Protein AF-A0A0D7AAN0-F1 (afdb_monomer)

Secondary structure (DSSP, 8-state):
-PPPTTS-S-EEEEE--GGGHHHHHHHHHHHHH--SSTTSBTTTBPPEEEEEEEEPPHHHHHH---SS-------------TT-PPP--SS---GGGS---TTS---S---STT-HHHH----SSSPEEEEEEEE---PBPPHHHHHH-HHHHHHHHHHHHHHHHTT-B-S---GGGEEE----TTSS--PPBTTTTB--SEEE--GGG-B-

Solvent-accessible surface area (backbone atoms only — not comparable to full-atom values): 13023 Å² total; per-residue (Å²): 131,81,73,61,92,90,53,80,94,54,72,32,79,48,71,42,57,53,60,29,40,47,37,51,50,43,23,46,47,48,60,70,70,49,77,78,64,94,54,42,59,46,27,38,26,55,39,71,79,51,70,48,75,47,76,45,55,73,75,53,55,74,66,64,68,74,96,60,80,67,71,74,77,78,68,86,59,83,67,78,70,84,74,88,65,85,74,79,80,69,84,50,83,46,80,82,72,57,88,72,70,91,75,70,74,82,63,92,64,83,68,53,92,75,38,72,54,73,78,56,72,75,39,92,91,59,36,51,45,34,39,41,34,31,53,44,62,53,57,52,46,53,68,70,48,62,77,72,33,69,67,59,49,49,49,53,53,51,46,52,48,53,38,45,73,73,50,36,44,52,82,56,89,48,49,80,31,27,25,28,49,52,69,62,72,98,51,90,43,76,39,61,32,86,88,76,76,40,63,57,65,41,26,47,50,73,39,40,53,39,48,114

Sequence (212 aa):
VDPPPGFPTDLCVKFANPLHCRSMAREAWFYEQLPEEKFLQGVIVPRCYGFFTTTLSMDIAKRVKPWRKIKEWEFDNTVECYRGVESYEEGDFLPDDGEEDRSVVGDDAHSRDTSIWNLWRPSAEMPLLSVLITERHGTSFPEDVWENDEKAKYDVKQMLRDLALAGVYHSDVKYNNVLKARLVGTDASAVECPRHKRVHNWRIIDFDRSMR

Nearest PDB structures (foldseek):
  6w3a-assembly1_A  TM=7.234E-01  e=8.320E-02  Homo sapiens
  4yzc-assembly2_B  TM=7.373E-01  e=3.067E-01  Homo sapiens
  6aar-assembly1_A  TM=7.111E-01  e=2.113E-01  Homo sapiens
  4yzc-assembly1_A  TM=6.906E-01  e=3.695E-01  Homo sapiens

Mean predicted aligned error: 10.27 Å

Radius of gyration: 18.97 Å; Cα contacts (8 Å, |Δi|>4): 276; chains: 1; bounding box: 57×41×50 Å

Structure (mmCIF, N/CA/C/O backbone):
data_AF-A0A0D7AAN0-F1
#
_entry.id   AF-A0A0D7AAN0-F1
#
loop_
_atom_site.group_PDB
_atom_site.id
_atom_site.type_symbol
_atom_site.label_atom_id
_atom_site.label_alt_id
_atom_site.label_comp_id
_atom_site.label_asym_id
_atom_site.label_entity_id
_atom_site.label_seq_id
_atom_site.pdbx_PDB_ins_code
_atom_site.Cartn_x
_atom_site.Cartn_y
_atom_site.Cartn_z
_atom_site.occupancy
_atom_site.B_iso_or_equiv
_atom_site.auth_seq_id
_atom_site.auth_comp_id
_atom_site.auth_asym_id
_atom_site.auth_atom_id
_atom_site.pdbx_PDB_model_num
ATOM 1 N N . VAL A 1 1 ? -23.590 0.146 -15.925 1.00 52.38 1 VAL A N 1
ATOM 2 C CA . VAL A 1 1 ? -23.508 -1.276 -15.536 1.00 52.38 1 VAL A CA 1
ATOM 3 C C . VAL A 1 1 ? -23.156 -1.256 -14.073 1.00 52.38 1 VAL A C 1
ATOM 5 O O . VAL A 1 1 ? -22.065 -0.800 -13.757 1.00 52.38 1 VAL A O 1
ATOM 8 N N . ASP A 1 2 ? -24.099 -1.603 -13.208 1.00 52.41 2 ASP A N 1
ATOM 9 C CA . ASP A 1 2 ? -23.824 -1.640 -11.774 1.00 52.41 2 ASP A CA 1
ATOM 10 C C . ASP A 1 2 ? -22.963 -2.872 -11.467 1.00 52.41 2 ASP A C 1
ATOM 12 O O . ASP A 1 2 ? -23.155 -3.918 -12.101 1.00 52.41 2 ASP A O 1
ATOM 16 N N . PRO A 1 3 ? -21.969 -2.756 -10.571 1.00 54.22 3 PRO A N 1
ATOM 17 C CA . PRO A 1 3 ? -21.120 -3.884 -10.224 1.00 54.22 3 PRO A CA 1
ATOM 18 C C . PRO A 1 3 ? -21.959 -4.998 -9.572 1.00 54.22 3 PRO A C 1
ATOM 20 O O . PRO A 1 3 ? -22.963 -4.708 -8.914 1.00 54.22 3 PRO A O 1
ATOM 23 N N . PRO A 1 4 ? -21.578 -6.280 -9.735 1.00 57.53 4 PRO A N 1
ATOM 24 C CA . PRO A 1 4 ? -22.276 -7.370 -9.069 1.00 57.53 4 PRO A CA 1
ATOM 25 C C . PRO A 1 4 ? -22.264 -7.166 -7.542 1.00 57.53 4 PRO A C 1
ATOM 27 O O . PRO A 1 4 ? -21.285 -6.635 -7.010 1.00 57.53 4 PRO A O 1
ATOM 30 N N . PRO A 1 5 ? -23.304 -7.608 -6.815 1.00 51.31 5 PRO A N 1
ATOM 31 C CA . PRO A 1 5 ? -23.353 -7.497 -5.360 1.00 51.3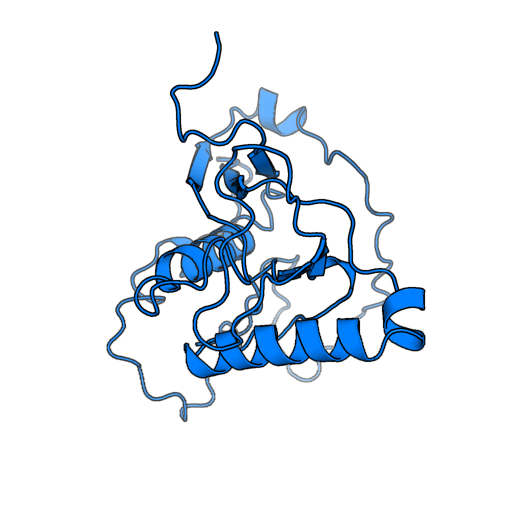1 5 PRO A CA 1
ATOM 32 C C . PRO A 1 5 ? -22.087 -8.073 -4.710 1.00 51.31 5 PRO A C 1
ATOM 34 O O . PRO A 1 5 ? -21.716 -9.215 -4.977 1.00 51.31 5 PRO A O 1
ATOM 37 N N . GLY A 1 6 ? -21.419 -7.278 -3.870 1.00 53.38 6 GLY A N 1
ATOM 38 C CA . GLY A 1 6 ? -20.166 -7.657 -3.206 1.00 53.38 6 GLY A CA 1
ATOM 39 C C . GLY A 1 6 ? -18.883 -7.245 -3.938 1.00 53.38 6 GLY A C 1
ATOM 40 O O . GLY A 1 6 ? -17.805 -7.393 -3.363 1.00 53.38 6 GLY A O 1
ATOM 41 N N . PHE A 1 7 ? -18.969 -6.693 -5.154 1.00 55.44 7 PHE A N 1
ATOM 42 C CA . PHE A 1 7 ? -17.827 -6.026 -5.781 1.00 55.44 7 PHE A CA 1
ATOM 43 C C . PHE A 1 7 ? -17.685 -4.590 -5.261 1.00 55.44 7 PHE A C 1
ATOM 45 O O . PHE A 1 7 ? -18.692 -3.899 -5.103 1.00 55.44 7 PHE A O 1
ATOM 52 N N . PRO A 1 8 ? -16.452 -4.115 -5.012 1.00 65.69 8 PRO A N 1
ATOM 53 C CA . PRO A 1 8 ? -16.228 -2.762 -4.524 1.00 65.69 8 PRO A CA 1
ATOM 54 C C . PRO A 1 8 ? -16.700 -1.758 -5.571 1.00 65.69 8 PRO A C 1
ATOM 56 O O . PRO A 1 8 ? -16.307 -1.835 -6.736 1.00 65.69 8 PRO A O 1
ATOM 59 N N . THR A 1 9 ? -17.515 -0.797 -5.150 1.00 68.56 9 THR A N 1
ATOM 60 C CA . THR A 1 9 ? -17.981 0.294 -6.016 1.00 68.56 9 THR A CA 1
ATOM 61 C C . THR A 1 9 ? -16.901 1.357 -6.246 1.00 68.56 9 THR A C 1
ATOM 63 O O . THR A 1 9 ? -16.990 2.153 -7.179 1.00 68.56 9 THR A O 1
ATOM 66 N N . ASP A 1 10 ? -15.850 1.345 -5.422 1.00 79.06 10 ASP A N 1
ATOM 67 C CA . ASP A 1 10 ? -14.800 2.353 -5.379 1.00 79.06 10 ASP A CA 1
ATOM 68 C C . ASP A 1 10 ? -13.416 1.702 -5.190 1.00 79.06 10 ASP A C 1
ATOM 70 O O . ASP A 1 10 ? -13.113 1.120 -4.145 1.00 79.06 10 ASP A O 1
ATOM 74 N N . LEU A 1 11 ? -12.552 1.839 -6.200 1.00 88.12 11 LEU A N 1
ATOM 75 C CA . LEU A 1 11 ? -11.189 1.297 -6.221 1.00 88.12 11 LEU A CA 1
ATOM 76 C C . LEU A 1 11 ? -10.139 2.413 -6.186 1.00 88.12 11 LEU A C 1
ATOM 78 O O . LEU A 1 11 ? -10.368 3.527 -6.665 1.00 88.12 11 LEU A O 1
ATOM 82 N N . CYS A 1 12 ? -8.974 2.101 -5.631 1.00 90.62 12 CYS A N 1
ATOM 83 C CA . CYS A 1 12 ? -7.751 2.872 -5.788 1.00 90.62 12 CYS A CA 1
ATOM 84 C C . CYS A 1 12 ? -6.859 2.174 -6.816 1.00 90.62 12 CYS A C 1
ATOM 86 O O . CYS A 1 12 ? -6.644 0.966 -6.737 1.00 90.62 12 CYS A O 1
ATOM 88 N N . VAL A 1 13 ? -6.334 2.941 -7.770 1.00 93.06 13 VAL A N 1
ATOM 89 C CA . VAL A 1 13 ? -5.381 2.448 -8.768 1.00 93.06 13 VAL A CA 1
ATOM 90 C C . VAL A 1 13 ? -4.082 3.225 -8.591 1.00 93.06 13 VAL A C 1
ATOM 92 O O . VAL A 1 13 ? -4.037 4.430 -8.848 1.00 93.06 13 VAL A O 1
ATOM 95 N N . LYS A 1 14 ? -3.036 2.543 -8.120 1.00 92.56 14 LYS A N 1
ATOM 96 C CA . LYS A 1 14 ? -1.686 3.095 -7.956 1.00 92.56 14 LYS A CA 1
ATOM 97 C C . LYS A 1 14 ? -0.870 2.718 -9.191 1.00 92.56 14 LYS A C 1
ATOM 99 O O . LYS A 1 14 ? -0.795 1.548 -9.554 1.00 92.56 14 LYS A O 1
ATOM 104 N N . PHE A 1 15 ? -0.267 3.717 -9.828 1.00 90.00 15 PHE A N 1
ATOM 105 C CA . PHE A 1 15 ? 0.644 3.538 -10.957 1.00 90.00 15 PHE A CA 1
ATOM 106 C C . PHE A 1 15 ? 2.068 3.826 -10.496 1.00 90.00 15 PHE A C 1
ATOM 108 O O . PHE A 1 15 ? 2.303 4.853 -9.855 1.00 90.00 15 PHE A O 1
ATOM 115 N N . ALA A 1 16 ? 3.007 2.936 -10.809 1.00 86.94 16 ALA A N 1
ATOM 116 C CA . ALA A 1 16 ? 4.411 3.176 -10.499 1.00 86.94 16 ALA A CA 1
ATOM 117 C C . ALA A 1 16 ? 5.023 4.117 -11.537 1.00 86.94 16 ALA A C 1
ATOM 119 O O . ALA A 1 16 ? 4.721 4.029 -12.730 1.00 86.94 16 ALA A O 1
ATOM 120 N N . ASN A 1 17 ? 5.954 4.963 -11.099 1.00 81.12 17 ASN A N 1
ATOM 121 C CA . ASN A 1 17 ? 6.999 5.415 -12.012 1.00 81.12 17 ASN A CA 1
ATOM 122 C C . ASN A 1 17 ? 7.751 4.161 -12.510 1.00 81.12 17 ASN A C 1
ATOM 124 O O . ASN A 1 17 ? 7.989 3.277 -11.685 1.00 81.12 17 ASN A O 1
ATOM 128 N N . PRO A 1 18 ? 8.145 4.065 -13.793 1.00 79.62 18 PRO A N 1
ATOM 129 C CA . PRO A 1 18 ? 8.998 2.977 -14.274 1.00 79.62 18 PRO A CA 1
ATOM 130 C C . PRO A 1 18 ? 10.237 2.700 -13.406 1.00 79.62 18 PRO A C 1
ATOM 132 O O . PRO A 1 18 ? 10.666 1.557 -13.330 1.00 79.62 18 PRO A O 1
ATOM 135 N N . LEU A 1 19 ? 10.776 3.713 -12.719 1.00 80.44 19 LEU A N 1
ATOM 136 C CA . LEU A 1 19 ? 11.898 3.573 -11.780 1.00 80.44 19 LEU A CA 1
ATOM 137 C C . LEU A 1 19 ? 11.524 2.978 -10.408 1.00 80.44 19 LEU A C 1
ATOM 139 O O . LEU A 1 19 ? 12.398 2.816 -9.576 1.00 80.44 19 LEU A O 1
ATOM 143 N N . HIS A 1 20 ? 10.246 2.699 -10.143 1.00 85.38 20 HIS A N 1
ATOM 144 C CA . HIS A 1 20 ? 9.743 2.208 -8.849 1.00 85.38 20 HIS A CA 1
ATOM 145 C C . HIS A 1 20 ? 8.841 0.974 -8.996 1.00 85.38 20 HI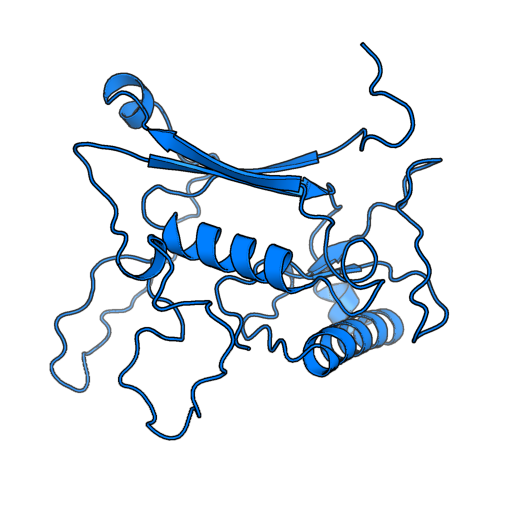S A C 1
ATOM 147 O O . HIS A 1 20 ? 8.008 0.674 -8.133 1.00 85.38 20 HIS A O 1
ATOM 153 N N . CYS A 1 21 ? 8.926 0.273 -10.130 1.00 88.62 21 CYS A N 1
ATOM 154 C CA . CYS A 1 21 ? 8.127 -0.927 -10.359 1.00 88.62 21 CYS A CA 1
ATOM 155 C C . CYS A 1 21 ? 8.502 -2.048 -9.381 1.00 88.62 21 CYS A C 1
ATOM 157 O O . CYS A 1 21 ? 7.616 -2.819 -9.008 1.00 88.62 21 CYS A O 1
ATOM 159 N N . ARG A 1 22 ? 9.766 -2.123 -8.937 1.00 89.69 22 ARG A N 1
ATOM 160 C CA . ARG A 1 22 ? 10.213 -3.111 -7.950 1.00 89.69 22 ARG A CA 1
ATOM 161 C C . ARG A 1 22 ? 9.670 -2.791 -6.561 1.00 89.69 22 ARG A C 1
ATOM 163 O O . ARG A 1 22 ? 9.087 -3.685 -5.954 1.00 89.69 22 ARG A O 1
ATOM 170 N N . SER A 1 23 ? 9.740 -1.538 -6.105 1.00 90.12 23 SER A N 1
ATOM 171 C CA . SER A 1 23 ? 9.054 -1.075 -4.888 1.00 90.12 23 SER A CA 1
ATOM 172 C C . SER A 1 23 ? 7.559 -1.395 -4.911 1.00 90.12 23 SER A C 1
ATOM 174 O O . SER A 1 23 ? 7.022 -1.922 -3.938 1.00 90.12 23 SER A O 1
ATOM 176 N N . MET A 1 24 ? 6.872 -1.161 -6.034 1.00 93.12 24 MET A N 1
ATOM 177 C CA . MET A 1 24 ? 5.447 -1.494 -6.137 1.00 93.12 24 MET A CA 1
ATOM 178 C C . MET A 1 24 ? 5.181 -3.001 -6.068 1.00 93.12 24 MET A C 1
ATOM 180 O O . MET A 1 24 ? 4.222 -3.420 -5.422 1.00 93.12 24 MET A O 1
ATOM 184 N N . ALA A 1 25 ? 6.018 -3.816 -6.712 1.00 92.81 25 ALA A N 1
ATOM 185 C CA . ALA A 1 25 ? 5.917 -5.268 -6.622 1.00 92.81 25 ALA A CA 1
ATOM 186 C C . ALA A 1 25 ? 6.187 -5.770 -5.194 1.00 92.81 25 ALA A C 1
ATOM 188 O O . ALA A 1 25 ? 5.521 -6.695 -4.735 1.00 92.81 25 ALA A O 1
ATOM 189 N N . ARG A 1 26 ? 7.114 -5.134 -4.467 1.00 91.06 26 ARG A N 1
ATOM 190 C CA . ARG A 1 26 ? 7.397 -5.424 -3.056 1.00 91.06 26 ARG A CA 1
ATOM 191 C C . ARG A 1 26 ? 6.201 -5.107 -2.162 1.00 91.06 26 ARG A C 1
ATOM 193 O O . ARG A 1 26 ? 5.823 -5.941 -1.345 1.00 91.06 26 ARG A O 1
ATOM 200 N N . GLU A 1 27 ? 5.570 -3.949 -2.338 1.00 93.62 27 GLU A N 1
ATOM 201 C CA . GLU A 1 27 ? 4.333 -3.617 -1.622 1.00 93.62 27 GLU A CA 1
ATOM 202 C C . GLU A 1 27 ? 3.215 -4.628 -1.941 1.00 93.62 27 GLU A C 1
ATOM 204 O O . GLU A 1 27 ? 2.545 -5.123 -1.033 1.00 93.62 27 GLU A O 1
ATOM 209 N N . ALA A 1 28 ? 3.021 -4.959 -3.222 1.00 93.12 28 ALA A N 1
ATOM 210 C CA . ALA A 1 28 ? 2.032 -5.945 -3.651 1.00 93.12 28 ALA A CA 1
ATOM 211 C C . ALA A 1 28 ? 2.257 -7.309 -2.991 1.00 93.12 28 ALA A C 1
ATOM 213 O O . ALA A 1 28 ? 1.312 -7.917 -2.486 1.00 93.12 28 ALA A O 1
ATOM 214 N N . TRP A 1 29 ? 3.516 -7.741 -2.944 1.00 89.94 29 TRP A N 1
ATOM 215 C CA . TRP A 1 29 ? 3.930 -8.968 -2.289 1.00 89.94 29 TRP A CA 1
ATOM 216 C C . TRP A 1 29 ? 3.538 -8.978 -0.808 1.00 89.94 29 TRP A C 1
ATOM 218 O O . TRP A 1 29 ? 2.949 -9.952 -0.353 1.00 89.94 29 TRP A O 1
ATOM 228 N N . PHE A 1 30 ? 3.741 -7.886 -0.062 1.00 89.94 30 PHE A N 1
ATOM 229 C CA . PHE A 1 30 ? 3.262 -7.816 1.323 1.00 89.94 30 PHE A CA 1
ATOM 230 C C . PHE A 1 30 ? 1.750 -8.015 1.423 1.00 89.94 30 PHE A C 1
ATOM 232 O O . PHE A 1 30 ? 1.310 -8.804 2.254 1.00 89.94 30 PHE A O 1
ATOM 239 N N . TYR A 1 31 ? 0.944 -7.394 0.556 1.00 91.44 31 TYR A N 1
ATOM 240 C CA . TYR A 1 31 ? -0.498 -7.661 0.554 1.00 91.44 31 TYR A CA 1
ATOM 241 C C . TYR A 1 31 ? -0.826 -9.140 0.287 1.00 91.44 31 TYR A C 1
ATOM 243 O O . TYR A 1 31 ? -1.705 -9.688 0.955 1.00 91.44 31 TYR A O 1
ATOM 251 N N . GLU A 1 32 ? -0.114 -9.798 -0.630 1.00 86.50 32 GLU A N 1
ATOM 252 C CA . GLU A 1 32 ? -0.251 -11.237 -0.905 1.00 86.50 32 GLU A CA 1
ATOM 253 C C . GLU A 1 32 ? 0.227 -12.137 0.238 1.00 86.50 32 GLU A C 1
ATOM 255 O O . GLU A 1 32 ? -0.267 -13.253 0.348 1.00 86.50 32 GLU A O 1
ATOM 260 N N . GLN A 1 33 ? 1.158 -11.675 1.081 1.00 81.31 33 GLN A N 1
ATOM 261 C CA . GLN A 1 33 ? 1.679 -12.406 2.247 1.00 81.31 33 GLN A CA 1
ATOM 262 C C . GLN A 1 33 ? 0.926 -12.121 3.554 1.00 81.31 33 GLN A C 1
ATOM 264 O O . GLN A 1 33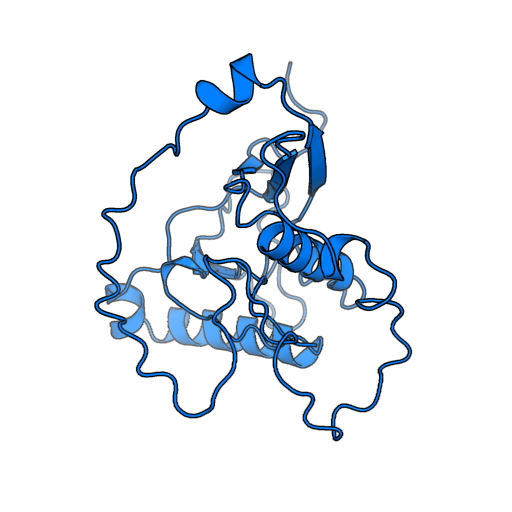 ? 1.131 -12.809 4.559 1.00 81.31 33 GLN A O 1
ATOM 269 N N . LEU A 1 34 ? 0.015 -11.148 3.552 1.00 80.25 34 LEU A N 1
ATOM 270 C CA . LEU A 1 34 ? -0.926 -10.906 4.645 1.00 80.25 34 LEU A CA 1
ATOM 271 C C . LEU A 1 34 ? -2.098 -11.924 4.810 1.00 80.25 34 LEU A C 1
ATOM 273 O O . LEU A 1 34 ? -2.940 -11.657 5.674 1.00 80.25 34 LEU A O 1
ATOM 277 N N . PRO A 1 35 ? -2.235 -13.073 4.098 1.00 60.34 35 PRO A N 1
ATOM 278 C CA . PRO A 1 35 ? -3.347 -13.989 4.310 1.00 60.34 35 PRO A CA 1
ATOM 279 C C . PRO A 1 35 ? -2.930 -15.219 5.127 1.00 60.34 35 PRO A C 1
ATOM 281 O O . PRO A 1 35 ? -2.544 -16.235 4.570 1.00 60.34 35 PRO A O 1
ATOM 284 N N . GLU A 1 36 ? -3.109 -15.145 6.450 1.00 53.09 36 GLU A N 1
ATOM 285 C CA . GLU A 1 36 ? -3.405 -16.315 7.308 1.00 53.09 36 GLU A CA 1
ATOM 286 C C . GLU A 1 36 ? -3.987 -15.906 8.680 1.00 53.09 36 GLU A C 1
ATOM 288 O O . GLU A 1 36 ? -4.801 -16.628 9.262 1.00 53.09 36 GLU A O 1
ATOM 293 N N . GLU A 1 37 ? -3.734 -14.677 9.144 1.00 56.22 37 GLU A N 1
ATOM 294 C CA . GLU A 1 37 ? -4.552 -14.047 10.186 1.00 56.22 37 GLU A CA 1
ATOM 295 C C . GLU A 1 37 ? -5.822 -13.461 9.541 1.00 56.22 37 GLU A C 1
ATOM 297 O O . GLU A 1 37 ? -5.771 -12.438 8.863 1.00 56.22 37 GLU A O 1
ATOM 302 N N . LYS A 1 38 ? -6.966 -14.143 9.714 1.00 58.22 38 LYS A N 1
ATOM 303 C CA . LYS A 1 38 ? -8.261 -14.006 8.991 1.00 58.22 38 LYS A CA 1
ATOM 304 C C . LYS A 1 38 ? -8.951 -12.624 8.958 1.00 58.22 38 LYS A C 1
ATOM 306 O O . LYS A 1 38 ? -10.160 -12.560 8.741 1.00 58.22 38 LYS A O 1
ATOM 311 N N . PHE A 1 39 ? -8.256 -11.518 9.196 1.00 76.88 39 PHE A N 1
ATOM 312 C CA . PHE A 1 39 ? -8.892 -10.214 9.307 1.00 76.88 39 PHE A CA 1
ATOM 313 C C . PHE A 1 39 ? -8.010 -9.006 8.990 1.00 76.88 39 PHE A C 1
ATOM 315 O O . PHE A 1 39 ? -8.519 -7.916 9.144 1.00 76.88 39 PHE A O 1
ATOM 322 N N . LEU A 1 40 ? -6.742 -9.099 8.572 1.00 88.31 40 LEU A N 1
ATOM 323 C CA . LEU A 1 40 ? -5.946 -7.865 8.401 1.00 88.31 40 LEU A CA 1
ATOM 324 C C . LEU A 1 40 ? -6.418 -7.020 7.202 1.00 88.31 40 LEU A C 1
ATOM 326 O O . LEU A 1 40 ? -6.724 -5.831 7.362 1.00 88.31 40 LEU A O 1
ATOM 330 N N . GLN A 1 41 ? -6.539 -7.641 6.021 1.00 88.69 41 GLN A N 1
ATOM 331 C CA . GLN A 1 41 ? -7.080 -7.001 4.815 1.00 88.69 41 GLN A CA 1
ATOM 332 C C . GLN A 1 41 ? -8.558 -6.630 4.986 1.00 88.69 41 GLN A C 1
ATOM 334 O O . GLN A 1 41 ? -9.402 -7.464 5.314 1.00 88.69 41 GLN A O 1
ATOM 339 N N . GLY A 1 42 ? -8.874 -5.361 4.736 1.00 85.12 42 GLY A N 1
ATOM 340 C CA . GLY A 1 42 ? -10.194 -4.766 4.942 1.00 85.12 42 GLY A CA 1
ATOM 341 C C . GLY A 1 42 ? -10.456 -4.274 6.370 1.00 85.12 42 GLY A C 1
ATOM 342 O O . GLY A 1 42 ? -11.474 -3.619 6.588 1.00 85.12 42 GLY A O 1
ATOM 343 N N . VAL A 1 43 ? -9.553 -4.517 7.332 1.00 89.12 43 VAL A N 1
ATOM 344 C CA . VAL A 1 43 ? -9.703 -4.072 8.735 1.00 89.12 43 VAL A CA 1
ATOM 345 C C . VAL A 1 43 ? -8.621 -3.087 9.145 1.00 89.12 43 VAL A C 1
ATOM 347 O O . VAL A 1 43 ? -8.949 -2.029 9.670 1.00 89.12 43 VAL A O 1
ATOM 350 N N . ILE A 1 44 ? -7.347 -3.411 8.928 1.00 91.00 44 ILE A N 1
ATOM 351 C CA . ILE A 1 44 ? -6.226 -2.531 9.302 1.00 91.00 44 ILE A CA 1
ATOM 352 C C . ILE A 1 44 ? -5.346 -2.146 8.113 1.00 91.00 44 ILE A C 1
ATOM 354 O O . ILE A 1 44 ? -4.639 -1.147 8.176 1.00 91.00 44 ILE A O 1
ATOM 358 N N . VAL A 1 45 ? -5.433 -2.898 7.019 1.00 92.56 45 VAL A N 1
ATOM 359 C CA . VAL A 1 45 ? -4.829 -2.595 5.715 1.00 92.56 45 VAL A CA 1
ATOM 360 C C . VAL A 1 45 ? -5.912 -2.693 4.636 1.00 92.56 45 VAL A C 1
ATOM 362 O O . VAL A 1 45 ? -6.925 -3.365 4.867 1.00 92.56 45 VAL A O 1
ATOM 365 N N . PRO A 1 46 ? -5.770 -2.026 3.481 1.00 90.69 46 PRO A N 1
ATOM 366 C CA . PRO A 1 46 ? -6.718 -2.164 2.382 1.00 90.69 46 PRO A CA 1
ATOM 367 C C . PRO A 1 46 ? -6.868 -3.610 1.919 1.00 90.69 46 PRO A C 1
ATOM 369 O O . PRO A 1 46 ? -5.933 -4.408 2.011 1.00 90.69 46 PRO A O 1
ATOM 372 N N . ARG A 1 47 ? -8.023 -3.934 1.336 1.00 89.00 47 ARG A N 1
ATOM 373 C CA . ARG A 1 47 ? -8.098 -5.098 0.448 1.00 89.00 47 ARG A CA 1
ATOM 374 C C . ARG A 1 47 ? -7.246 -4.839 -0.794 1.00 89.00 47 ARG A C 1
ATOM 376 O O . ARG A 1 47 ? -7.376 -3.783 -1.416 1.00 89.00 47 ARG A O 1
ATOM 383 N N . CYS A 1 48 ? -6.405 -5.800 -1.155 1.00 91.19 48 CYS A N 1
ATOM 384 C CA . CYS A 1 48 ? -5.644 -5.801 -2.397 1.00 91.19 48 CYS A CA 1
ATOM 385 C C . CYS A 1 48 ? -6.346 -6.693 -3.423 1.00 91.19 48 CYS A C 1
ATOM 387 O O . CYS A 1 48 ? -6.667 -7.846 -3.141 1.00 91.19 48 CYS A O 1
ATOM 389 N N . TYR A 1 49 ? -6.601 -6.146 -4.608 1.00 90.56 49 TYR A N 1
ATOM 390 C CA . TYR A 1 49 ? -7.254 -6.849 -5.716 1.00 90.56 49 TYR A CA 1
ATOM 391 C C . TYR A 1 49 ? -6.261 -7.361 -6.758 1.00 90.56 49 TYR A C 1
ATOM 393 O O . TYR A 1 49 ? -6.663 -8.025 -7.712 1.00 90.56 49 TYR A O 1
ATOM 401 N N . GLY A 1 50 ? -4.977 -7.061 -6.573 1.00 92.69 50 GLY A N 1
ATOM 402 C CA . GLY A 1 50 ? -3.893 -7.609 -7.368 1.00 92.69 50 GLY A CA 1
ATOM 403 C C . GLY A 1 50 ? -2.934 -6.555 -7.895 1.00 92.69 50 GLY A C 1
ATOM 404 O O . GLY A 1 50 ? -3.210 -5.349 -7.916 1.00 92.69 50 GLY A O 1
ATOM 405 N N . PHE A 1 51 ? -1.798 -7.069 -8.343 1.00 95.19 51 PHE A N 1
ATOM 406 C CA . PHE A 1 51 ? -0.739 -6.332 -8.999 1.00 95.19 51 PHE A CA 1
ATOM 407 C C . PHE A 1 51 ? -0.581 -6.837 -10.428 1.00 95.19 51 PHE A C 1
ATOM 409 O O . PHE A 1 51 ? -0.505 -8.038 -10.683 1.00 95.19 51 PHE A O 1
ATOM 416 N N . PHE A 1 52 ? -0.562 -5.901 -11.367 1.00 95.69 52 PHE A N 1
ATOM 417 C CA . PHE A 1 52 ? -0.583 -6.170 -12.793 1.00 95.69 52 PHE A CA 1
ATOM 418 C C . PHE A 1 52 ? 0.515 -5.383 -13.476 1.00 95.69 52 PHE A C 1
ATOM 420 O O . PHE A 1 52 ? 0.841 -4.259 -13.085 1.00 95.69 52 PHE A O 1
ATOM 427 N N . THR A 1 53 ? 1.045 -5.955 -14.548 1.00 94.44 53 THR A N 1
ATOM 428 C CA . THR A 1 53 ? 2.065 -5.299 -15.352 1.00 94.44 53 THR A CA 1
ATOM 429 C C . THR A 1 53 ? 1.773 -5.444 -16.831 1.00 94.44 53 THR A C 1
ATOM 431 O O . THR A 1 53 ? 1.151 -6.404 -17.281 1.00 94.44 53 THR A O 1
ATOM 434 N N . THR A 1 54 ? 2.209 -4.455 -17.600 1.00 92.38 54 THR A N 1
ATOM 435 C CA . THR A 1 54 ? 2.188 -4.511 -19.060 1.00 92.38 54 THR A CA 1
ATOM 436 C C . THR A 1 54 ? 3.332 -3.689 -19.622 1.00 92.38 54 THR A C 1
ATOM 438 O O . THR A 1 54 ? 3.706 -2.658 -19.065 1.00 92.38 54 THR A O 1
ATOM 441 N N . THR A 1 55 ? 3.874 -4.107 -20.759 1.00 90.88 55 THR A N 1
ATOM 442 C CA . THR A 1 55 ? 4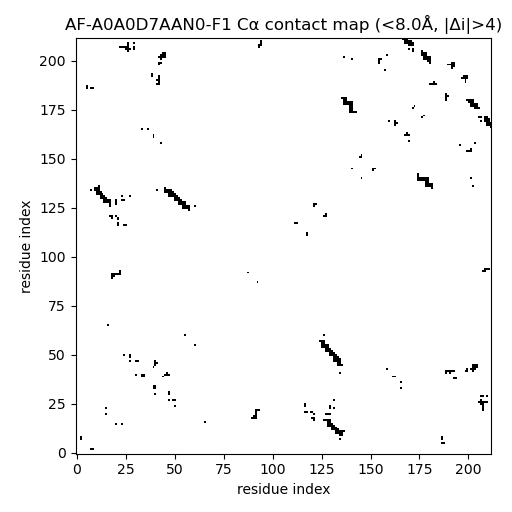.806 -3.279 -21.526 1.00 90.88 55 THR A CA 1
ATOM 443 C C . THR A 1 55 ? 4.046 -2.157 -22.223 1.00 90.88 55 THR A C 1
ATOM 445 O O . THR A 1 55 ? 2.965 -2.382 -22.776 1.00 90.88 55 THR A O 1
ATOM 448 N N . LEU A 1 56 ? 4.611 -0.955 -22.227 1.00 85.62 56 LEU A N 1
ATOM 449 C CA . LEU A 1 56 ? 4.114 0.171 -23.006 1.00 85.62 56 LEU A CA 1
ATOM 450 C C . LEU A 1 56 ? 4.848 0.248 -24.341 1.00 85.62 56 LEU A C 1
ATOM 452 O O . LEU A 1 56 ? 6.042 -0.026 -24.430 1.00 85.62 56 LEU A O 1
ATOM 456 N N . SER A 1 57 ? 4.150 0.689 -25.387 1.00 87.25 57 SER A N 1
ATOM 457 C CA . SER A 1 57 ? 4.850 1.124 -26.592 1.00 87.25 57 SER A CA 1
ATOM 458 C C . SER A 1 57 ? 5.644 2.399 -26.295 1.00 87.25 57 SER A C 1
ATOM 460 O O . SER A 1 57 ? 5.222 3.239 -25.493 1.00 87.25 57 SER A O 1
ATOM 462 N N . MET A 1 58 ? 6.775 2.577 -26.980 1.00 81.81 58 MET A N 1
ATOM 463 C CA . MET A 1 58 ? 7.640 3.754 -26.814 1.00 81.81 58 MET A CA 1
ATOM 464 C C . MET A 1 58 ? 6.889 5.077 -27.021 1.00 81.81 58 MET A C 1
ATOM 466 O O . MET A 1 58 ? 7.165 6.069 -26.344 1.00 81.81 58 MET A O 1
ATOM 470 N N . ASP A 1 59 ? 5.901 5.093 -27.918 1.00 84.94 59 ASP A N 1
ATOM 471 C CA . ASP A 1 59 ? 5.070 6.270 -28.180 1.00 84.94 59 ASP A CA 1
ATOM 472 C C . ASP A 1 59 ? 4.152 6.624 -27.009 1.00 84.94 59 ASP A C 1
ATOM 474 O O . ASP A 1 59 ? 3.954 7.806 -26.721 1.00 84.94 59 ASP A O 1
ATOM 478 N N . ILE A 1 60 ? 3.600 5.620 -26.320 1.00 82.44 60 ILE A N 1
ATOM 479 C CA . ILE A 1 60 ? 2.770 5.828 -25.129 1.00 82.44 60 ILE A CA 1
ATOM 480 C C . ILE A 1 60 ? 3.657 6.221 -23.951 1.00 82.44 60 ILE A C 1
ATOM 482 O O . ILE A 1 60 ? 3.367 7.216 -23.290 1.00 82.44 60 ILE A O 1
ATOM 486 N N . ALA A 1 61 ? 4.768 5.515 -23.729 1.00 79.12 61 ALA A N 1
ATOM 487 C CA . ALA A 1 61 ? 5.687 5.778 -22.623 1.00 79.12 61 ALA A CA 1
ATOM 488 C C . ALA A 1 61 ? 6.187 7.234 -22.604 1.00 79.12 61 ALA A C 1
ATOM 490 O O . ALA A 1 61 ? 6.224 7.867 -21.553 1.00 79.12 61 ALA A O 1
ATOM 491 N N . LYS A 1 62 ? 6.467 7.824 -23.775 1.00 78.19 62 LYS A N 1
ATOM 492 C CA . LYS A 1 62 ? 6.862 9.242 -23.894 1.00 78.19 62 LYS A CA 1
ATOM 493 C C . LYS A 1 62 ? 5.759 10.230 -23.493 1.00 78.19 62 LYS A C 1
ATOM 495 O O . LYS A 1 62 ? 6.066 11.348 -23.063 1.00 78.19 62 LYS A O 1
ATOM 500 N N . ARG A 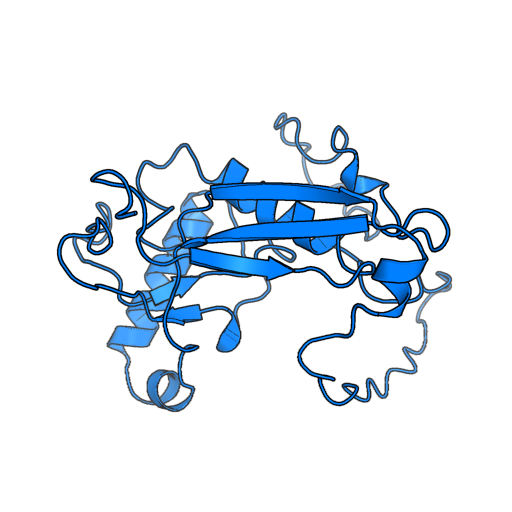1 63 ? 4.490 9.842 -23.661 1.00 79.88 63 ARG A N 1
ATOM 501 C CA . ARG A 1 63 ? 3.303 10.665 -23.372 1.00 79.88 63 ARG A CA 1
ATOM 502 C C . ARG A 1 63 ? 2.840 10.545 -21.926 1.00 79.88 63 ARG A C 1
ATOM 504 O O . ARG A 1 63 ? 2.255 11.498 -21.420 1.00 79.88 63 ARG A O 1
ATOM 511 N N . VAL A 1 64 ? 3.095 9.414 -21.267 1.00 72.56 64 VAL A N 1
ATOM 512 C CA . VAL A 1 64 ? 2.792 9.252 -19.842 1.00 72.56 64 VAL A CA 1
ATOM 513 C C . VAL A 1 64 ? 3.681 10.212 -19.055 1.00 72.56 64 VAL A C 1
ATOM 515 O O . VAL A 1 64 ? 4.908 10.162 -19.128 1.00 72.56 64 VAL A O 1
ATOM 518 N N . LYS A 1 65 ? 3.053 11.129 -18.322 1.00 70.31 65 LYS A N 1
ATOM 519 C CA . LYS A 1 65 ? 3.724 12.047 -17.401 1.00 70.31 65 LYS A CA 1
ATOM 520 C C . LYS A 1 65 ? 3.183 11.808 -15.992 1.00 70.31 65 LYS A C 1
ATOM 522 O O . LYS A 1 65 ? 1.996 11.504 -15.862 1.00 70.31 65 LYS A O 1
ATOM 527 N N . PRO A 1 66 ? 4.011 11.955 -14.943 1.00 66.50 66 PRO A N 1
ATOM 528 C CA . PRO A 1 66 ? 3.532 11.898 -13.569 1.00 66.50 66 PRO A CA 1
ATOM 529 C C . PRO A 1 66 ? 2.373 12.875 -13.357 1.00 66.50 66 PRO A C 1
ATOM 531 O O . PRO A 1 66 ? 2.453 14.034 -13.767 1.00 66.50 66 PRO A O 1
ATOM 534 N N . TRP A 1 67 ? 1.308 12.413 -12.695 1.00 61.53 67 TRP A N 1
ATOM 535 C CA . TRP A 1 67 ? 0.103 13.212 -12.419 1.00 61.53 67 TRP A CA 1
ATOM 536 C C . TRP A 1 67 ? 0.413 14.502 -11.646 1.00 61.53 67 TRP A C 1
ATOM 538 O O . TRP A 1 67 ? -0.259 15.520 -11.798 1.00 61.53 67 TRP A O 1
ATOM 548 N N . ARG A 1 68 ? 1.467 14.472 -10.829 1.00 58.88 68 ARG A N 1
ATOM 549 C CA . ARG A 1 68 ? 2.086 15.650 -10.230 1.00 58.88 68 ARG A CA 1
ATOM 550 C C . ARG A 1 68 ? 3.590 15.514 -10.400 1.00 58.88 68 ARG A C 1
ATOM 552 O O . ARG A 1 68 ? 4.149 14.484 -10.031 1.00 58.88 68 ARG A O 1
ATOM 559 N N . LYS A 1 69 ? 4.250 16.568 -10.890 1.00 52.56 69 LYS A N 1
ATOM 560 C CA . LYS A 1 69 ? 5.639 16.795 -10.493 1.00 52.56 69 LYS A CA 1
ATOM 561 C C . LYS A 1 69 ? 5.571 17.059 -8.996 1.00 52.56 69 LYS A C 1
ATOM 563 O O . LYS A 1 69 ? 5.169 18.147 -8.584 1.00 52.56 69 LYS A O 1
ATOM 568 N N . ILE A 1 70 ? 5.854 16.045 -8.182 1.00 50.88 70 ILE A N 1
ATOM 569 C CA . ILE A 1 70 ? 6.317 16.315 -6.824 1.00 50.88 70 ILE A CA 1
ATOM 570 C C . ILE A 1 70 ? 7.493 17.257 -7.072 1.00 50.88 70 ILE A C 1
ATOM 572 O O . ILE A 1 70 ? 8.360 16.897 -7.871 1.00 50.88 70 ILE A O 1
ATOM 576 N N . LYS A 1 71 ? 7.426 18.504 -6.562 1.00 42.25 71 LYS A N 1
ATOM 577 C CA . LYS A 1 71 ? 8.591 19.401 -6.592 1.00 42.25 71 LYS A CA 1
ATOM 578 C C . LYS A 1 71 ? 9.749 18.510 -6.210 1.00 42.25 71 LYS A C 1
ATOM 580 O O . LYS A 1 71 ? 9.591 17.833 -5.192 1.00 42.25 71 LYS A O 1
ATOM 585 N N . GLU A 1 72 ? 10.758 18.419 -7.079 1.00 43.09 72 GLU A N 1
ATOM 586 C CA . GLU A 1 72 ? 11.992 17.701 -6.788 1.00 43.09 72 GLU A CA 1
ATOM 587 C C . GLU A 1 72 ? 12.227 17.933 -5.307 1.00 43.09 72 GLU A C 1
ATOM 589 O O . GLU A 1 72 ? 12.319 19.084 -4.869 1.00 43.09 72 GLU A O 1
ATOM 594 N N . TRP A 1 73 ? 12.089 16.874 -4.501 1.00 36.78 73 TRP A N 1
ATOM 595 C CA . TRP A 1 73 ? 12.692 16.945 -3.192 1.00 36.78 73 TRP A CA 1
ATOM 596 C C . TRP A 1 73 ? 14.131 17.179 -3.595 1.00 36.78 73 TRP A C 1
ATOM 598 O O . TRP A 1 73 ? 14.735 16.287 -4.192 1.00 36.78 73 TRP A O 1
ATOM 608 N N . GLU A 1 74 ? 14.581 18.428 -3.466 1.00 30.56 74 GLU A N 1
ATOM 609 C CA . GLU A 1 74 ? 15.977 18.803 -3.527 1.00 30.56 74 GLU A CA 1
ATOM 610 C C . GLU A 1 74 ? 16.587 17.997 -2.389 1.00 30.56 74 GLU A C 1
ATOM 612 O O . GLU A 1 74 ? 16.717 18.445 -1.254 1.00 30.56 74 GLU A O 1
ATOM 617 N N . PHE A 1 75 ? 16.828 16.720 -2.661 1.00 35.28 75 PHE A N 1
ATOM 618 C CA . PHE A 1 75 ? 17.799 15.951 -1.955 1.00 35.28 75 PHE A CA 1
ATOM 619 C C . PHE A 1 75 ? 19.082 16.691 -2.295 1.00 35.28 75 PHE A C 1
ATOM 621 O O . PHE A 1 75 ? 19.729 16.418 -3.303 1.00 35.28 75 PHE A O 1
ATOM 628 N N . ASP A 1 76 ? 19.424 17.655 -1.443 1.00 31.58 76 ASP A N 1
ATOM 629 C CA . ASP A 1 76 ? 20.783 18.130 -1.212 1.00 31.58 76 ASP A CA 1
ATOM 630 C C . ASP A 1 76 ? 21.604 16.974 -0.613 1.00 31.58 76 ASP A C 1
ATOM 632 O O . ASP A 1 76 ? 22.195 17.041 0.457 1.00 31.58 76 ASP A O 1
ATOM 636 N N . ASN A 1 77 ? 21.538 15.832 -1.290 1.00 35.94 77 ASN A N 1
ATOM 637 C CA . ASN A 1 77 ? 22.233 14.618 -0.976 1.00 35.94 77 ASN A CA 1
ATOM 638 C C . ASN A 1 77 ? 23.246 14.435 -2.098 1.00 35.94 77 ASN A C 1
ATOM 640 O O . ASN A 1 77 ? 23.232 13.443 -2.828 1.00 35.94 77 ASN A O 1
ATOM 644 N N . THR A 1 78 ? 24.222 15.339 -2.155 1.00 32.22 78 THR A N 1
ATOM 645 C CA . THR A 1 78 ? 25.591 14.830 -2.176 1.00 32.22 78 THR A CA 1
ATOM 646 C C . THR A 1 78 ? 25.733 13.928 -0.951 1.00 32.22 78 THR A C 1
ATOM 648 O O . THR A 1 78 ? 26.127 14.369 0.126 1.00 32.22 78 THR A O 1
ATOM 651 N N . VAL A 1 79 ? 25.313 12.666 -1.081 1.00 37.69 79 VAL A N 1
ATOM 652 C CA . VAL A 1 79 ? 25.672 11.629 -0.125 1.00 37.69 79 VAL A CA 1
ATOM 653 C C . VAL A 1 79 ? 27.177 11.501 -0.281 1.00 37.69 79 VAL A C 1
ATOM 655 O O . VAL A 1 79 ? 27.656 10.873 -1.225 1.00 37.69 79 VAL A O 1
ATOM 658 N N . GLU A 1 80 ? 27.940 12.157 0.595 1.00 33.78 80 GLU A N 1
ATOM 659 C CA . GLU A 1 80 ? 29.345 11.820 0.766 1.00 33.78 80 GLU A CA 1
ATOM 660 C C . GLU A 1 80 ? 29.394 10.329 1.098 1.00 33.78 80 GLU A C 1
ATOM 662 O O . GLU A 1 80 ? 29.009 9.881 2.181 1.00 33.78 80 GLU A O 1
ATOM 667 N N . CYS A 1 81 ? 29.790 9.551 0.094 1.00 33.47 81 CYS A N 1
ATOM 668 C CA . CYS A 1 81 ? 29.911 8.111 0.152 1.00 33.47 81 CYS A CA 1
ATOM 669 C C . CYS A 1 81 ? 30.991 7.750 1.172 1.00 33.47 81 CYS A C 1
ATOM 671 O O . CYS A 1 81 ? 32.169 7.605 0.839 1.00 33.47 81 CYS A O 1
ATOM 673 N N . TYR A 1 82 ? 30.604 7.559 2.430 1.00 35.91 82 TYR A N 1
ATOM 674 C CA . TYR A 1 82 ? 31.419 6.772 3.336 1.00 35.91 82 TYR A CA 1
ATOM 675 C C . TYR A 1 82 ? 31.424 5.334 2.812 1.00 35.91 82 TYR A C 1
ATOM 677 O O . TYR A 1 82 ? 30.439 4.616 2.938 1.00 35.91 82 TYR A O 1
ATOM 685 N N . ARG A 1 83 ? 32.576 4.938 2.252 1.00 36.81 83 ARG A N 1
ATOM 686 C CA . ARG A 1 83 ? 32.911 3.602 1.727 1.00 36.81 83 ARG A CA 1
ATOM 687 C C . ARG A 1 83 ? 32.298 3.242 0.365 1.00 36.81 83 ARG A C 1
ATOM 689 O O . ARG A 1 83 ? 31.424 2.401 0.277 1.00 36.81 83 ARG A O 1
ATOM 696 N N . GLY A 1 84 ? 32.868 3.801 -0.705 1.00 33.66 84 GLY A N 1
ATOM 697 C CA . GLY A 1 84 ? 33.318 3.035 -1.885 1.00 33.66 84 GLY A CA 1
ATOM 698 C C . GLY A 1 84 ? 32.347 2.116 -2.644 1.00 33.66 84 GLY A C 1
ATOM 699 O O . GLY A 1 84 ? 32.830 1.304 -3.427 1.00 33.66 84 GLY A O 1
ATOM 700 N N . VAL A 1 85 ? 31.034 2.219 -2.451 1.00 34.38 85 VAL A N 1
ATOM 701 C CA . VAL A 1 85 ? 30.034 1.554 -3.293 1.00 34.38 85 VAL A CA 1
ATOM 702 C C . VAL A 1 85 ? 29.551 2.582 -4.307 1.00 34.38 85 VAL A C 1
ATOM 704 O O . VAL A 1 85 ? 29.038 3.632 -3.925 1.00 34.38 85 VAL A O 1
ATOM 707 N N . GLU A 1 86 ? 29.767 2.302 -5.593 1.00 33.41 86 GLU A N 1
ATOM 708 C CA . GLU A 1 86 ? 29.185 3.079 -6.686 1.00 33.41 86 GLU A CA 1
ATOM 709 C C . GLU A 1 86 ? 27.667 3.119 -6.481 1.00 33.41 86 GLU A C 1
ATOM 711 O O . GLU A 1 86 ? 26.998 2.087 -6.423 1.00 33.41 86 GLU A O 1
ATOM 716 N N . SER A 1 87 ? 27.142 4.320 -6.264 1.00 36.91 87 SER A N 1
ATOM 717 C CA . SER A 1 87 ? 25.733 4.575 -6.007 1.00 36.91 87 SER A CA 1
ATOM 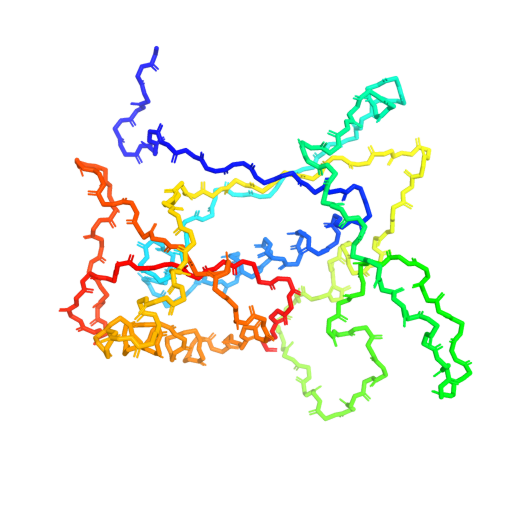718 C C . SER A 1 87 ? 24.876 3.953 -7.106 1.00 36.91 87 SER A C 1
ATOM 720 O O . SER A 1 87 ? 25.025 4.312 -8.273 1.00 36.91 87 SER A O 1
ATOM 722 N N . TYR A 1 88 ? 23.948 3.069 -6.737 1.00 41.47 88 TYR A N 1
ATOM 723 C CA . TYR A 1 88 ? 22.826 2.732 -7.605 1.00 41.47 88 TYR A CA 1
ATOM 724 C C . TYR A 1 88 ? 22.046 4.027 -7.839 1.00 41.47 88 TYR A C 1
ATOM 726 O O . TYR A 1 88 ? 21.344 4.507 -6.947 1.00 41.47 88 TYR A O 1
ATOM 734 N N . GLU A 1 89 ? 22.247 4.648 -8.997 1.00 45.88 89 GLU A N 1
ATOM 735 C CA . GLU A 1 89 ? 21.497 5.834 -9.381 1.00 45.88 89 GLU A CA 1
ATOM 736 C C . GLU A 1 89 ? 19.990 5.509 -9.359 1.00 45.88 89 GLU A C 1
ATOM 738 O O . GLU A 1 89 ? 19.531 4.536 -9.954 1.00 45.88 89 GLU A O 1
ATOM 743 N N . GLU A 1 90 ? 19.250 6.344 -8.626 1.00 54.16 90 GLU A N 1
ATOM 744 C CA . GLU A 1 90 ? 17.794 6.530 -8.656 1.00 54.16 90 GLU A CA 1
ATOM 745 C C . GLU A 1 90 ? 16.874 5.375 -8.184 1.00 54.16 90 GLU A C 1
ATOM 747 O O . GLU A 1 90 ? 16.289 4.616 -8.950 1.00 54.16 90 GLU A O 1
ATOM 752 N N . GLY A 1 91 ? 16.563 5.385 -6.881 1.00 57.16 91 GLY A N 1
ATOM 753 C CA . GLY A 1 91 ? 15.161 5.368 -6.431 1.00 57.16 91 GLY A CA 1
ATOM 754 C C . GLY A 1 91 ? 14.484 4.035 -6.070 1.00 57.16 91 GLY A C 1
ATOM 755 O O . GLY A 1 91 ? 13.503 4.085 -5.332 1.00 57.16 91 GLY A O 1
ATOM 756 N N . ASP A 1 92 ? 14.977 2.874 -6.511 1.00 71.38 92 ASP A N 1
ATOM 757 C CA . ASP A 1 92 ? 14.317 1.557 -6.287 1.00 71.38 92 ASP A CA 1
ATOM 758 C C . ASP A 1 92 ? 15.078 0.624 -5.318 1.00 71.38 92 ASP A C 1
ATOM 760 O O . ASP A 1 92 ? 14.939 -0.603 -5.357 1.00 71.38 92 ASP A O 1
ATOM 764 N N . PHE A 1 93 ? 15.931 1.205 -4.465 1.00 78.25 93 PHE A N 1
ATOM 765 C CA . PHE A 1 93 ? 16.616 0.478 -3.392 1.00 78.25 93 PHE A CA 1
ATOM 766 C C . PHE A 1 93 ? 15.588 -0.033 -2.385 1.00 78.25 93 PHE A C 1
ATOM 768 O O . PHE A 1 93 ? 14.810 0.770 -1.862 1.00 78.25 93 PHE A O 1
ATOM 775 N N . LEU A 1 94 ? 15.617 -1.322 -2.065 1.00 79.69 94 LEU A N 1
ATOM 776 C CA . LEU A 1 94 ? 14.790 -1.947 -1.036 1.00 79.69 94 LEU A CA 1
ATOM 777 C C . LEU A 1 94 ? 15.599 -2.185 0.252 1.00 79.69 94 LEU A C 1
ATOM 779 O O . LEU A 1 94 ? 16.824 -2.268 0.197 1.00 79.69 94 LEU A O 1
ATOM 783 N N . PRO A 1 95 ? 14.955 -2.281 1.433 1.00 76.31 95 PRO A N 1
ATOM 784 C CA . PRO A 1 95 ? 15.663 -2.472 2.707 1.00 76.31 95 PRO A CA 1
ATOM 785 C C . PRO A 1 95 ? 16.607 -3.684 2.750 1.00 76.31 95 PRO A C 1
ATOM 787 O O . PRO A 1 95 ? 17.553 -3.699 3.529 1.00 76.31 95 PRO A O 1
ATOM 790 N N . ASP A 1 96 ? 16.349 -4.688 1.918 1.00 73.75 96 ASP A N 1
ATOM 791 C CA . ASP A 1 96 ? 17.064 -5.957 1.821 1.00 73.75 96 ASP A CA 1
ATOM 792 C C . ASP A 1 96 ? 18.191 -5.961 0.764 1.00 73.75 96 ASP A C 1
ATOM 794 O O . ASP A 1 96 ? 18.808 -7.000 0.527 1.00 73.75 96 ASP A O 1
ATOM 798 N N . ASP A 1 97 ? 18.484 -4.822 0.126 1.00 74.69 97 ASP A N 1
ATOM 799 C CA . ASP A 1 97 ? 19.581 -4.662 -0.846 1.00 74.69 97 ASP A CA 1
ATOM 800 C C . ASP A 1 97 ? 20.955 -4.361 -0.209 1.00 74.69 97 ASP A C 1
ATOM 802 O O . ASP A 1 97 ? 21.968 -4.365 -0.910 1.00 74.69 97 ASP A O 1
ATOM 806 N N . GLY A 1 98 ? 21.011 -4.058 1.093 1.00 66.38 98 GLY A N 1
ATOM 807 C CA . GLY A 1 98 ? 22.268 -3.820 1.819 1.00 66.38 98 GLY A CA 1
ATOM 808 C C . GLY A 1 98 ? 23.080 -5.100 2.061 1.00 66.38 98 GLY A C 1
ATOM 809 O O . GLY A 1 98 ? 22.533 -6.198 1.997 1.00 66.38 98 GLY A O 1
ATOM 810 N N . GLU A 1 99 ? 24.385 -4.963 2.358 1.00 54.84 99 GLU A N 1
ATOM 811 C CA . GLU A 1 99 ? 25.224 -6.104 2.760 1.00 54.84 99 GLU A CA 1
ATOM 812 C C . GLU A 1 99 ? 24.583 -6.817 3.955 1.00 54.84 99 GLU A C 1
ATOM 814 O O . GLU A 1 99 ? 24.413 -6.231 5.024 1.00 54.84 99 GLU A O 1
ATOM 819 N N . GLU A 1 100 ? 24.204 -8.074 3.727 1.00 53.12 100 GLU A N 1
ATOM 820 C CA . GLU A 1 100 ? 23.560 -8.970 4.677 1.00 53.12 100 GLU A CA 1
ATOM 821 C C . GLU A 1 100 ? 24.208 -8.869 6.062 1.00 53.12 100 GLU A C 1
ATOM 823 O O . GLU A 1 100 ? 25.359 -9.279 6.260 1.00 53.12 100 GLU A O 1
ATOM 828 N N . ASP A 1 101 ? 23.447 -8.425 7.065 1.00 43.22 101 ASP A N 1
ATOM 829 C CA . ASP A 1 101 ? 23.719 -8.945 8.393 1.00 43.22 101 ASP A CA 1
ATOM 830 C C . ASP A 1 101 ? 23.387 -10.438 8.308 1.00 43.22 101 ASP A C 1
ATOM 832 O O . ASP A 1 101 ? 22.225 -10.835 8.200 1.00 43.22 101 ASP A O 1
ATOM 836 N N . ARG A 1 102 ? 24.434 -11.271 8.285 1.00 47.22 102 ARG A N 1
ATOM 837 C CA . ARG A 1 102 ? 24.410 -12.747 8.178 1.00 47.22 102 ARG A CA 1
ATOM 838 C C . ARG A 1 102 ? 23.639 -13.436 9.322 1.00 47.22 102 ARG A C 1
ATOM 840 O O . ARG A 1 102 ? 23.799 -14.632 9.554 1.00 47.22 102 ARG A O 1
ATOM 847 N N . SER A 1 103 ? 22.880 -12.663 10.089 1.00 47.81 103 SER A N 1
ATOM 848 C CA . SER A 1 103 ? 22.070 -13.024 11.239 1.00 47.81 103 SER A CA 1
ATOM 849 C C . SER A 1 103 ? 20.601 -13.279 10.875 1.00 47.81 103 SER A C 1
ATOM 851 O O . SER A 1 103 ? 19.886 -13.870 11.687 1.00 47.81 103 SER A O 1
ATOM 853 N N . VAL A 1 104 ? 20.147 -12.898 9.671 1.00 50.91 104 VAL A N 1
ATOM 854 C CA . VAL A 1 104 ? 18.791 -13.206 9.195 1.00 50.91 104 VAL A CA 1
ATOM 855 C C . VAL A 1 104 ? 18.746 -14.668 8.758 1.00 50.91 104 VAL A C 1
ATOM 857 O O . VAL A 1 104 ? 19.185 -15.044 7.675 1.00 50.91 104 VAL A O 1
ATOM 860 N N . VAL A 1 105 ? 18.270 -15.516 9.668 1.00 48.44 105 VAL A N 1
ATOM 861 C CA . VAL A 1 105 ? 17.964 -16.924 9.406 1.00 48.44 105 VAL A CA 1
ATOM 862 C C . VAL A 1 105 ? 16.980 -16.969 8.242 1.00 48.44 105 VAL A C 1
ATOM 864 O O . VAL A 1 105 ? 15.908 -16.382 8.352 1.00 48.44 105 VAL A O 1
ATOM 867 N N . GLY A 1 106 ? 17.359 -17.632 7.144 1.00 50.69 106 GLY A N 1
ATOM 868 C CA . GLY A 1 106 ? 16.482 -17.803 5.989 1.00 50.69 106 GLY A CA 1
ATOM 869 C C . GLY A 1 106 ? 15.163 -18.405 6.447 1.00 50.69 106 GLY A C 1
ATOM 870 O O . GLY A 1 106 ? 15.144 -19.512 6.992 1.00 50.69 106 GLY A O 1
ATOM 871 N N . ASP A 1 107 ? 14.078 -17.653 6.297 1.00 51.31 107 ASP A N 1
ATOM 872 C CA . ASP A 1 107 ? 12.763 -18.222 6.459 1.00 51.31 107 ASP A CA 1
ATOM 873 C C . ASP A 1 107 ? 12.543 -19.148 5.261 1.00 51.31 107 ASP A C 1
ATOM 875 O O . ASP A 1 107 ? 12.746 -18.781 4.108 1.00 51.31 107 ASP A O 1
ATOM 879 N N . ASP A 1 108 ? 12.120 -20.386 5.503 1.00 52.50 108 ASP A N 1
ATOM 880 C CA . ASP A 1 108 ? 11.732 -21.321 4.437 1.00 52.50 108 ASP A CA 1
ATOM 881 C C . ASP A 1 108 ? 10.518 -20.802 3.610 1.00 52.50 108 ASP A C 1
ATOM 883 O O . ASP A 1 108 ? 9.927 -21.528 2.807 1.00 52.50 108 ASP A O 1
ATOM 887 N N . ALA A 1 109 ? 10.116 -19.537 3.799 1.00 54.94 109 ALA A N 1
ATOM 888 C CA . ALA A 1 109 ? 9.151 -18.819 2.996 1.00 54.94 109 ALA A CA 1
ATOM 889 C C . ALA A 1 109 ? 9.798 -18.438 1.653 1.00 54.94 109 ALA A C 1
ATOM 891 O O . ALA A 1 109 ? 10.656 -17.571 1.552 1.00 54.94 109 ALA A O 1
ATOM 892 N N . HIS A 1 110 ? 9.363 -19.110 0.591 1.00 54.25 110 HIS A N 1
ATOM 893 C CA . HIS A 1 110 ? 9.871 -19.051 -0.787 1.00 54.25 110 HIS A CA 1
ATOM 894 C C . HIS A 1 110 ? 9.838 -17.681 -1.507 1.00 54.25 110 HIS A C 1
ATOM 896 O O . HIS A 1 110 ? 9.360 -17.611 -2.639 1.00 54.25 110 HIS A O 1
ATOM 902 N N . SER A 1 111 ? 10.304 -16.576 -0.928 1.00 62.44 111 SER A N 1
ATOM 903 C CA . SER A 1 111 ? 9.570 -15.335 -1.168 1.00 62.44 111 SER A CA 1
ATOM 904 C C . SER A 1 111 ? 10.309 -14.147 -1.782 1.00 62.44 111 SER A C 1
ATOM 906 O O . SER A 1 111 ? 9.658 -13.288 -2.381 1.00 62.44 111 SER A O 1
ATOM 908 N N . ARG A 1 112 ? 11.640 -14.089 -1.700 1.00 67.69 112 ARG A N 1
ATOM 909 C CA . ARG A 1 112 ? 12.436 -13.041 -2.366 1.00 67.69 112 ARG A CA 1
ATOM 910 C C . ARG A 1 112 ? 13.254 -13.600 -3.519 1.00 67.69 112 ARG A C 1
ATOM 912 O O . ARG A 1 112 ? 13.120 -13.130 -4.646 1.00 67.69 112 ARG A O 1
ATOM 919 N N . ASP A 1 113 ? 14.081 -14.600 -3.240 1.00 70.62 113 ASP A N 1
ATOM 920 C CA . ASP A 1 113 ? 15.114 -15.071 -4.175 1.00 70.62 113 ASP A CA 1
ATOM 921 C C . ASP A 1 113 ? 14.540 -15.740 -5.424 1.00 70.62 113 ASP A C 1
ATOM 923 O O . ASP A 1 113 ? 15.173 -15.789 -6.476 1.00 70.62 113 ASP A O 1
ATOM 927 N N . THR A 1 114 ? 13.303 -16.216 -5.323 1.00 74.75 114 THR A N 1
ATOM 928 C CA . THR A 1 114 ? 12.531 -16.809 -6.418 1.00 74.75 114 THR A CA 1
ATOM 929 C C . THR A 1 114 ? 11.762 -15.763 -7.233 1.00 74.75 114 THR A C 1
ATOM 931 O O . THR A 1 114 ? 11.260 -16.073 -8.315 1.00 74.75 114 THR A O 1
ATOM 934 N N . SER A 1 115 ? 11.644 -14.526 -6.738 1.00 83.50 115 SER A N 1
ATOM 935 C CA . SER A 1 115 ? 10.861 -13.470 -7.373 1.00 83.50 115 SER A CA 1
ATOM 936 C C . SER A 1 115 ? 11.653 -12.787 -8.480 1.00 83.50 115 SER A C 1
ATOM 938 O O . SER A 1 115 ? 12.731 -12.233 -8.255 1.00 83.50 115 SER A O 1
ATOM 940 N N . ILE A 1 116 ? 11.058 -12.721 -9.674 1.00 86.38 116 ILE A N 1
ATOM 941 C CA . ILE A 1 116 ? 11.620 -11.984 -10.818 1.00 86.38 116 ILE A CA 1
ATOM 942 C C . ILE A 1 116 ? 11.880 -10.507 -10.489 1.00 86.38 116 ILE A C 1
ATOM 944 O O . ILE A 1 116 ? 12.750 -9.881 -11.088 1.00 86.38 116 ILE A O 1
ATOM 948 N N . TRP A 1 117 ? 11.149 -9.957 -9.516 1.00 88.50 117 TRP A N 1
ATOM 949 C CA . TRP A 1 117 ? 11.254 -8.565 -9.098 1.00 88.50 117 TRP A CA 1
ATOM 950 C C . TRP A 1 117 ? 12.526 -8.268 -8.319 1.00 88.50 117 TRP A C 1
ATOM 952 O O . TRP A 1 117 ? 12.966 -7.124 -8.311 1.00 88.50 117 TRP A O 1
ATOM 962 N N . ASN A 1 118 ? 13.163 -9.270 -7.712 1.00 81.75 118 ASN A N 1
ATOM 963 C CA . ASN A 1 118 ? 14.378 -9.041 -6.938 1.00 81.75 118 ASN A CA 1
ATOM 964 C C . ASN A 1 118 ? 15.514 -8.490 -7.822 1.00 81.75 118 ASN A C 1
ATOM 966 O O . ASN A 1 118 ? 16.185 -7.518 -7.474 1.00 81.75 118 ASN A O 1
ATOM 970 N N . LEU A 1 119 ? 15.664 -9.061 -9.018 1.00 82.31 119 LEU A N 1
ATOM 971 C CA . LEU A 1 119 ? 16.689 -8.673 -9.989 1.00 82.31 119 LEU A CA 1
ATOM 972 C C . LEU A 1 119 ? 16.168 -7.736 -11.083 1.00 82.31 119 LEU A C 1
ATOM 974 O O . LEU A 1 119 ? 16.952 -7.257 -11.900 1.00 82.31 119 LEU A O 1
ATOM 978 N N . TRP A 1 120 ? 14.860 -7.471 -11.121 1.00 87.38 120 TRP A N 1
ATOM 979 C CA . TRP A 1 120 ? 14.272 -6.613 -12.142 1.00 87.38 120 TRP A CA 1
ATOM 980 C C . TRP A 1 120 ? 14.845 -5.195 -12.068 1.00 87.38 120 TRP A C 1
ATOM 982 O O . TRP A 1 120 ? 15.046 -4.646 -10.980 1.00 87.38 120 TRP A O 1
ATOM 992 N N . ARG A 1 121 ? 15.098 -4.598 -13.235 1.00 83.62 121 ARG A N 1
ATOM 993 C CA . ARG A 1 121 ? 15.557 -3.215 -13.378 1.00 83.62 121 ARG A CA 1
ATOM 994 C C . ARG A 1 121 ? 14.778 -2.508 -14.493 1.00 83.62 121 ARG A C 1
ATOM 996 O O . ARG A 1 121 ? 14.383 -3.172 -15.459 1.00 83.62 121 ARG A O 1
ATOM 1003 N N . PRO A 1 122 ? 14.578 -1.182 -14.393 1.00 82.94 122 PRO A N 1
ATOM 1004 C CA . PRO A 1 122 ? 13.930 -0.404 -15.442 1.00 82.94 122 PRO A CA 1
ATOM 1005 C C . PRO A 1 122 ? 14.679 -0.522 -16.774 1.00 82.94 122 PRO A C 1
ATOM 1007 O O . PRO A 1 122 ? 15.905 -0.462 -16.816 1.00 82.94 122 PRO A O 1
ATOM 1010 N N . SER A 1 123 ? 13.938 -0.650 -17.876 1.00 82.94 123 SER A N 1
ATOM 1011 C CA . SER A 1 123 ? 14.495 -0.640 -19.232 1.00 82.94 123 SER A CA 1
ATOM 1012 C C . SER A 1 123 ? 13.837 0.453 -20.062 1.00 82.94 123 SER A C 1
ATOM 1014 O O . SER A 1 123 ? 12.614 0.491 -20.201 1.00 82.94 123 SER A O 1
ATOM 1016 N N . ALA A 1 124 ? 14.657 1.331 -20.646 1.00 79.94 124 ALA A N 1
ATOM 1017 C CA . ALA A 1 124 ? 14.180 2.356 -21.568 1.00 79.94 124 ALA A CA 1
ATOM 1018 C C . ALA A 1 124 ? 13.654 1.757 -22.883 1.00 79.94 124 ALA A C 1
ATOM 1020 O O . ALA A 1 124 ? 12.783 2.351 -23.509 1.00 79.94 124 ALA A O 1
ATOM 1021 N N . GLU A 1 125 ? 14.161 0.591 -23.294 1.00 82.12 125 GLU A N 1
ATOM 1022 C CA . GLU A 1 125 ? 13.750 -0.103 -24.523 1.00 82.12 125 GLU A CA 1
ATOM 1023 C C . GLU A 1 125 ? 12.431 -0.865 -24.350 1.00 82.12 125 GLU A C 1
ATOM 1025 O O . GLU A 1 125 ? 11.658 -1.007 -25.297 1.00 82.12 125 GLU A O 1
ATOM 1030 N N . MET A 1 126 ? 12.158 -1.326 -23.127 1.00 84.56 126 MET A N 1
ATOM 1031 C CA . MET A 1 126 ? 10.940 -2.045 -22.757 1.00 84.56 126 MET A CA 1
ATOM 1032 C C . MET A 1 126 ? 10.294 -1.387 -21.530 1.00 84.56 126 MET A C 1
ATOM 1034 O O . MET A 1 126 ? 10.344 -1.949 -20.432 1.00 84.56 126 MET A O 1
ATOM 1038 N N . PRO A 1 127 ? 9.693 -0.192 -21.687 1.00 85.31 127 PRO A N 1
ATOM 1039 C CA . PRO A 1 127 ? 9.102 0.524 -20.567 1.00 85.31 127 PRO A CA 1
ATOM 1040 C C . PRO A 1 127 ? 7.932 -0.277 -19.993 1.00 85.31 127 PRO A C 1
ATOM 1042 O O . PRO A 1 127 ? 6.969 -0.598 -20.695 1.00 85.31 127 PRO A O 1
ATOM 1045 N N . LEU A 1 128 ? 8.016 -0.593 -18.703 1.00 88.50 128 LEU A N 1
ATOM 1046 C CA . LEU A 1 128 ? 6.997 -1.352 -17.990 1.00 88.50 128 LEU A CA 1
ATOM 1047 C C . LEU A 1 128 ? 6.050 -0.405 -17.250 1.00 88.50 128 LEU A C 1
ATOM 1049 O O . LEU A 1 128 ? 6.484 0.522 -16.570 1.00 88.50 128 LEU A O 1
ATOM 1053 N N . LEU A 1 129 ? 4.750 -0.657 -17.370 1.00 88.94 129 LEU A N 1
ATOM 1054 C CA . LEU A 1 129 ? 3.729 -0.064 -16.522 1.00 88.94 129 LEU A CA 1
ATOM 1055 C C . LEU A 1 129 ? 3.352 -1.071 -15.442 1.00 88.94 129 LEU A C 1
ATOM 1057 O O . LEU A 1 129 ? 2.870 -2.158 -15.758 1.00 88.94 129 LEU A O 1
ATOM 1061 N N . SER A 1 130 ? 3.523 -0.669 -14.187 1.00 92.62 130 SER A N 1
ATOM 1062 C CA . SER A 1 130 ? 3.056 -1.417 -13.022 1.00 92.62 130 SER A CA 1
ATOM 1063 C C . SER A 1 130 ? 1.809 -0.768 -12.434 1.00 92.62 130 SER A C 1
ATOM 1065 O O . SER A 1 130 ? 1.758 0.456 -12.266 1.00 92.62 130 SER A O 1
ATOM 1067 N N . VAL A 1 131 ? 0.811 -1.595 -12.128 1.00 95.31 131 VAL A N 1
ATOM 1068 C CA . VAL A 1 131 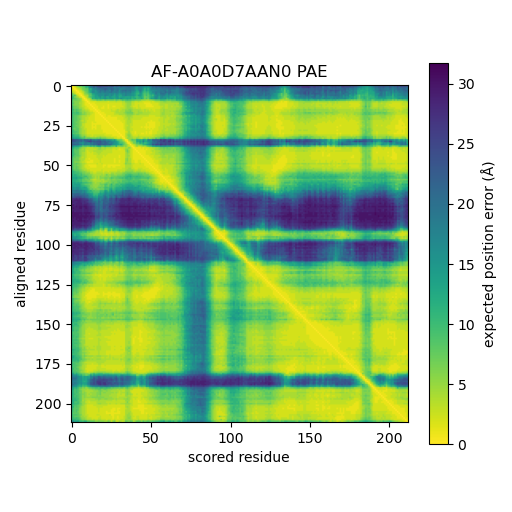? -0.494 -1.187 -11.607 1.00 95.31 131 VAL A CA 1
ATOM 1069 C C . VAL A 1 131 ? -0.838 -2.028 -10.384 1.00 95.31 131 VAL A C 1
ATOM 1071 O O . VAL A 1 131 ? -0.947 -3.247 -10.480 1.00 95.31 131 VAL A O 1
ATOM 1074 N N . LEU A 1 132 ? -1.064 -1.374 -9.249 1.00 96.00 132 LEU A N 1
ATOM 1075 C CA . LEU A 1 132 ? -1.579 -1.998 -8.032 1.00 96.00 132 LEU A CA 1
ATOM 1076 C C . LEU A 1 132 ? -3.011 -1.516 -7.786 1.00 96.00 132 LEU A C 1
ATOM 1078 O O . LEU A 1 132 ? -3.273 -0.309 -7.792 1.00 96.00 132 LEU A O 1
ATOM 1082 N N . ILE A 1 133 ? -3.935 -2.455 -7.575 1.00 94.38 133 ILE A N 1
ATOM 1083 C CA . ILE A 1 133 ? -5.354 -2.160 -7.356 1.00 94.38 133 ILE A CA 1
ATOM 1084 C C . ILE A 1 133 ? -5.728 -2.514 -5.920 1.00 94.38 133 ILE A C 1
ATOM 1086 O O . ILE A 1 133 ? -5.592 -3.662 -5.497 1.00 94.38 133 ILE A O 1
ATOM 1090 N N . THR A 1 134 ? -6.244 -1.540 -5.175 1.00 92.69 134 THR A N 1
ATOM 1091 C CA . THR A 1 134 ? -6.669 -1.715 -3.780 1.00 92.69 134 THR A CA 1
ATOM 1092 C C . THR A 1 134 ? -8.028 -1.076 -3.517 1.00 92.69 134 THR A C 1
ATOM 1094 O O . THR A 1 134 ? -8.593 -0.369 -4.353 1.00 92.69 134 THR A O 1
ATOM 1097 N N . GLU A 1 135 ? -8.596 -1.349 -2.347 1.00 88.62 135 GLU A N 1
ATOM 1098 C CA . GLU A 1 135 ? -9.794 -0.671 -1.854 1.00 88.62 135 GLU A CA 1
ATOM 1099 C C . GLU A 1 135 ? -9.545 0.843 -1.750 1.00 88.62 135 GLU A C 1
ATOM 1101 O O . GLU A 1 135 ? -8.457 1.295 -1.380 1.00 88.62 135 GLU A O 1
ATOM 1106 N N . ARG A 1 136 ? -10.548 1.660 -2.092 1.00 88.88 136 ARG A N 1
ATOM 1107 C CA . ARG A 1 136 ? -10.421 3.120 -2.031 1.00 88.88 136 ARG A CA 1
ATOM 1108 C C . ARG A 1 136 ? -10.612 3.654 -0.617 1.00 88.88 136 ARG A C 1
ATOM 1110 O O . ARG A 1 136 ? -11.599 3.363 0.048 1.00 88.88 136 ARG A O 1
ATOM 1117 N N . HIS A 1 137 ? -9.718 4.553 -0.221 1.00 89.31 137 HIS A N 1
ATOM 1118 C CA . HIS A 1 137 ? -9.702 5.161 1.107 1.00 89.31 137 HIS A CA 1
ATOM 1119 C C . HIS A 1 137 ? -9.872 6.681 1.039 1.00 89.31 137 HIS A C 1
ATOM 1121 O O . HIS A 1 137 ? -9.872 7.279 -0.041 1.00 89.31 137 HIS A O 1
ATOM 1127 N N . GLY A 1 138 ? -10.097 7.290 2.202 1.00 89.25 138 GLY A N 1
ATOM 1128 C CA . GLY A 1 138 ? -10.213 8.733 2.365 1.00 89.25 138 GLY A CA 1
ATOM 1129 C C . GLY A 1 138 ? -8.856 9.434 2.401 1.00 89.25 138 GLY A C 1
ATOM 1130 O O . GLY A 1 138 ? -7.885 9.008 1.781 1.00 89.25 138 GLY A O 1
ATOM 1131 N N . THR A 1 139 ? -8.800 10.547 3.125 1.00 91.38 139 THR A N 1
ATOM 1132 C CA . THR A 1 139 ? -7.598 11.377 3.237 1.00 91.38 139 THR A CA 1
ATOM 1133 C C . THR A 1 139 ? -6.547 10.756 4.151 1.00 91.38 139 THR A C 1
ATOM 1135 O O . THR A 1 139 ? -6.858 9.912 4.996 1.00 91.38 139 THR A O 1
ATOM 1138 N N . SER A 1 140 ? -5.306 11.218 3.996 1.00 92.69 140 SER A N 1
ATOM 1139 C CA . SER A 1 140 ? -4.197 10.915 4.900 1.00 92.69 140 SER A CA 1
ATOM 1140 C C . SER A 1 140 ? -4.494 11.332 6.338 1.00 92.69 140 SER A C 1
ATOM 1142 O O . SER A 1 140 ? -5.321 12.216 6.583 1.00 92.69 140 SER A O 1
ATOM 1144 N N . PHE A 1 141 ? -3.821 10.673 7.276 1.00 91.62 141 PHE A N 1
ATOM 1145 C CA . PHE A 1 141 ? -3.936 10.930 8.700 1.00 91.62 141 PHE A CA 1
ATOM 1146 C C . PHE A 1 141 ? -3.488 12.368 8.996 1.00 91.62 141 PHE A C 1
ATOM 1148 O O . PHE A 1 141 ? -2.353 12.716 8.676 1.00 91.62 141 PHE A O 1
ATOM 1155 N N . PRO A 1 142 ? -4.355 13.224 9.557 1.00 91.75 142 PRO A N 1
ATOM 1156 C CA . PRO A 1 142 ? -3.995 14.614 9.809 1.00 91.75 142 PRO A CA 1
ATOM 1157 C C . PRO A 1 142 ? -3.006 14.758 10.974 1.00 91.75 142 PRO A C 1
ATOM 1159 O O . PRO A 1 142 ? -3.109 14.049 11.977 1.00 91.75 142 PRO A O 1
ATOM 1162 N N . GLU A 1 143 ? -2.068 15.697 10.862 1.00 89.06 143 GLU A N 1
ATOM 1163 C CA . GLU A 1 143 ? -1.075 15.979 11.909 1.00 89.06 143 GLU A CA 1
ATOM 1164 C C . GLU A 1 143 ? -1.726 16.513 13.196 1.00 89.06 143 GLU A C 1
ATOM 1166 O O . GLU A 1 143 ? -1.394 16.072 14.292 1.00 89.06 143 GLU A O 1
ATOM 1171 N N . ASP A 1 144 ? -2.744 17.366 13.080 1.00 89.25 144 ASP A N 1
ATOM 1172 C CA . ASP A 1 144 ? -3.508 17.905 14.211 1.00 89.25 144 ASP A CA 1
ATOM 1173 C C . ASP A 1 144 ? -4.265 16.814 14.985 1.00 89.25 144 ASP A C 1
ATOM 1175 O O . ASP A 1 144 ? -4.357 16.862 16.217 1.00 89.25 144 ASP A O 1
ATOM 1179 N N . VAL A 1 145 ? -4.766 15.794 14.279 1.00 88.00 145 VAL A N 1
ATOM 1180 C CA . VAL A 1 145 ? -5.359 14.596 14.893 1.00 88.00 145 VAL A CA 1
ATOM 1181 C C . VAL A 1 145 ? -4.284 13.807 15.633 1.00 88.00 145 VAL A C 1
ATOM 1183 O O . VAL A 1 145 ? -4.543 13.312 16.732 1.00 88.00 145 VAL A O 1
ATOM 1186 N N . TRP A 1 146 ? -3.069 13.715 15.077 1.00 85.44 146 TRP A N 1
ATOM 1187 C CA . TRP A 1 146 ? -1.960 13.099 15.796 1.00 85.44 146 TRP A CA 1
ATOM 1188 C C . TRP A 1 146 ? -1.600 13.900 17.028 1.00 85.44 146 TRP A C 1
ATOM 1190 O O . TRP A 1 146 ? -1.239 13.293 18.003 1.00 85.44 146 TRP A O 1
ATOM 1200 N N . GLU A 1 147 ? -1.682 15.217 17.083 1.00 87.88 147 GLU A N 1
ATOM 1201 C CA . GLU A 1 147 ? -1.303 15.913 18.318 1.00 87.88 147 GLU A CA 1
ATOM 1202 C C . GLU A 1 147 ? -2.364 15.759 19.415 1.00 87.88 147 GLU A C 1
ATOM 1204 O O . GLU A 1 147 ? -2.026 15.481 20.571 1.00 87.88 147 GLU A O 1
ATOM 1209 N N . ASN A 1 148 ? -3.643 15.842 19.038 1.00 92.00 148 ASN A N 1
ATOM 1210 C CA . ASN A 1 148 ? -4.737 16.104 19.974 1.00 92.00 148 ASN A CA 1
ATOM 1211 C C . ASN A 1 148 ? -5.663 14.907 20.255 1.00 92.00 148 ASN A C 1
ATOM 1213 O O . ASN A 1 148 ? -6.381 14.924 21.255 1.00 92.00 148 ASN A O 1
ATOM 1217 N N . ASP A 1 149 ? -5.670 13.862 19.418 1.00 92.88 149 ASP A N 1
ATOM 1218 C CA . ASP A 1 149 ? -6.572 12.712 19.572 1.00 92.88 149 ASP A CA 1
ATOM 1219 C C . ASP A 1 149 ? -5.827 11.444 20.029 1.00 92.88 149 ASP A C 1
ATOM 1221 O O . ASP A 1 149 ? -5.363 10.614 19.239 1.00 92.88 149 ASP A O 1
ATOM 1225 N N . GLU A 1 150 ? -5.770 11.246 21.349 1.00 93.25 150 GLU A N 1
ATOM 1226 C CA . GLU A 1 150 ? -5.200 10.035 21.957 1.00 93.25 150 GLU A CA 1
ATOM 1227 C C . GLU A 1 150 ? -5.910 8.744 21.526 1.00 93.25 150 GLU A C 1
ATOM 1229 O O . GLU A 1 150 ? -5.278 7.685 21.445 1.00 93.25 150 GLU A O 1
ATOM 1234 N N . LYS A 1 151 ? -7.211 8.795 21.206 1.00 92.31 151 LYS A N 1
ATOM 1235 C CA . LYS A 1 151 ? -7.941 7.608 20.741 1.00 92.31 151 LYS A CA 1
ATOM 1236 C C . LYS A 1 151 ? -7.501 7.231 19.334 1.00 92.31 151 LYS A C 1
ATOM 1238 O O . LYS A 1 151 ? -7.324 6.042 19.074 1.00 92.31 151 LYS A O 1
ATOM 1243 N N . ALA A 1 152 ? -7.290 8.209 18.454 1.00 91.62 152 ALA A N 1
ATOM 1244 C CA . ALA A 1 152 ? -6.773 7.977 17.109 1.00 91.62 152 ALA A CA 1
ATOM 1245 C C . ALA A 1 152 ? -5.330 7.450 17.138 1.00 91.62 152 ALA A C 1
ATOM 1247 O O . ALA A 1 152 ? -5.044 6.453 16.473 1.00 91.62 152 ALA A O 1
ATOM 1248 N N . LYS A 1 153 ? -4.448 8.022 17.975 1.00 92.31 153 LYS A N 1
ATOM 1249 C CA . LYS A 1 153 ? -3.094 7.475 18.208 1.00 92.31 153 LYS A CA 1
ATOM 1250 C C . LYS A 1 153 ? -3.151 6.022 18.653 1.00 92.31 153 LYS A C 1
ATOM 1252 O O . LYS A 1 153 ? -2.422 5.175 18.141 1.00 92.31 153 LYS A O 1
ATOM 1257 N N . TYR A 1 154 ? -3.997 5.736 19.641 1.00 93.56 154 TYR A N 1
ATOM 1258 C CA . TYR A 1 154 ? -4.168 4.387 20.157 1.00 93.56 154 TYR A CA 1
ATOM 1259 C C . TYR A 1 154 ? -4.724 3.446 19.082 1.00 93.56 154 TYR A C 1
ATOM 1261 O O . TYR A 1 154 ? -4.325 2.288 19.028 1.00 93.56 154 TYR A O 1
ATOM 1269 N N . ASP A 1 155 ? -5.599 3.929 18.196 1.00 93.06 155 ASP A N 1
ATOM 1270 C CA . ASP A 1 155 ? -6.095 3.171 17.044 1.00 93.06 155 ASP A CA 1
ATOM 1271 C C . ASP A 1 155 ? -4.956 2.722 16.126 1.00 93.06 155 ASP A C 1
ATOM 1273 O O . ASP A 1 155 ? -4.769 1.521 15.932 1.00 93.06 155 ASP A O 1
ATOM 1277 N N . VAL A 1 156 ? -4.121 3.665 15.681 1.00 93.75 156 VAL A N 1
ATOM 1278 C CA . VAL A 1 156 ? -2.960 3.388 14.821 1.00 93.75 156 VAL A CA 1
ATOM 1279 C C . VAL A 1 156 ? -1.951 2.469 15.516 1.00 93.75 156 VAL A C 1
ATOM 1281 O O . VAL A 1 156 ? -1.476 1.511 14.913 1.00 93.75 156 VAL A O 1
ATOM 1284 N N . LYS A 1 157 ? -1.660 2.686 16.806 1.00 93.81 157 LYS A N 1
ATOM 1285 C CA . LYS A 1 157 ? -0.749 1.821 17.582 1.00 93.81 157 LYS A CA 1
ATOM 1286 C C . LYS A 1 157 ? -1.237 0.373 17.657 1.00 93.81 157 LYS A C 1
ATOM 1288 O O . LYS A 1 157 ? -0.428 -0.543 17.555 1.00 93.81 157 LYS A O 1
ATOM 1293 N N . GLN A 1 158 ? -2.540 0.157 17.839 1.00 94.38 158 GLN A N 1
ATOM 1294 C CA . GLN A 1 158 ? -3.117 -1.190 17.848 1.00 94.38 158 GLN A CA 1
ATOM 1295 C C . GLN A 1 158 ? -3.047 -1.842 16.460 1.00 94.38 158 GLN A C 1
ATOM 1297 O O . GLN A 1 158 ? -2.705 -3.013 16.358 1.00 94.38 158 GLN A O 1
ATOM 1302 N N . MET A 1 159 ? -3.282 -1.086 15.386 1.00 93.56 159 MET A N 1
ATOM 1303 C CA . MET A 1 159 ? -3.121 -1.597 14.019 1.00 93.56 159 MET A CA 1
ATOM 1304 C C . MET A 1 159 ? -1.667 -1.992 13.712 1.00 93.56 159 MET A C 1
ATOM 1306 O O . MET A 1 159 ? -1.416 -3.048 13.145 1.00 93.56 159 MET A O 1
ATOM 1310 N N . LEU A 1 160 ? -0.691 -1.182 14.129 1.00 94.00 160 LEU A N 1
ATOM 1311 C CA . LEU A 1 160 ? 0.731 -1.515 13.984 1.00 94.00 160 LEU A CA 1
ATOM 1312 C C . LEU A 1 160 ? 1.119 -2.744 14.812 1.00 94.00 160 LEU A C 1
ATOM 1314 O O . LEU A 1 160 ? 1.918 -3.563 14.367 1.00 94.00 160 LEU A O 1
ATOM 1318 N N . ARG A 1 161 ? 0.530 -2.901 16.003 1.00 92.62 161 ARG A N 1
ATOM 1319 C CA . ARG A 1 161 ? 0.700 -4.107 16.817 1.00 92.62 161 ARG A CA 1
ATOM 1320 C C . ARG A 1 161 ? 0.154 -5.342 16.104 1.00 92.62 161 ARG A C 1
ATOM 1322 O O . ARG A 1 161 ? 0.783 -6.389 16.177 1.00 92.62 161 ARG A O 1
ATOM 1329 N N . ASP A 1 162 ? -0.975 -5.221 15.414 1.00 91.81 162 ASP A N 1
ATOM 1330 C CA . ASP A 1 162 ? -1.540 -6.322 14.636 1.00 91.81 162 ASP A CA 1
ATOM 1331 C C . ASP A 1 162 ? -0.634 -6.739 13.475 1.00 91.81 162 ASP A C 1
ATOM 1333 O O . ASP A 1 162 ? -0.456 -7.935 13.270 1.00 91.81 162 ASP A O 1
ATOM 1337 N N . LEU A 1 163 ? -0.019 -5.780 12.773 1.00 91.50 163 LEU A N 1
ATOM 1338 C CA . LEU A 1 163 ? 0.993 -6.077 11.752 1.00 91.50 163 LEU A CA 1
ATOM 1339 C C . LEU A 1 163 ? 2.207 -6.790 12.352 1.00 91.50 163 LEU A C 1
ATOM 1341 O O . LEU A 1 163 ? 2.627 -7.818 11.830 1.00 91.50 163 LEU A O 1
ATOM 1345 N N . ALA A 1 164 ? 2.718 -6.298 13.484 1.00 90.00 164 ALA A N 1
ATOM 1346 C CA . ALA A 1 164 ? 3.861 -6.909 14.157 1.00 90.00 164 ALA A CA 1
ATOM 1347 C C . ALA A 1 164 ? 3.563 -8.342 14.633 1.00 90.00 164 ALA A C 1
ATOM 1349 O O . ALA A 1 164 ? 4.431 -9.206 14.559 1.00 90.00 164 ALA A O 1
ATOM 1350 N N . LEU A 1 165 ? 2.337 -8.6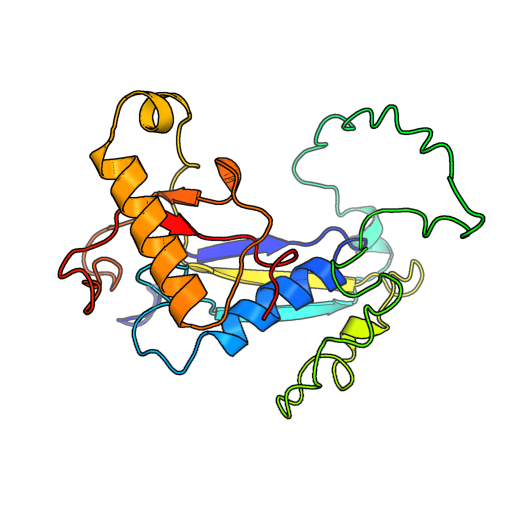11 15.098 1.00 88.75 165 LEU A N 1
ATOM 1351 C CA . LEU A 1 165 ? 1.898 -9.962 15.468 1.00 88.75 165 LEU A CA 1
ATOM 1352 C C . LEU A 1 165 ? 1.823 -10.901 14.259 1.00 88.75 165 LEU A C 1
ATOM 1354 O O . LEU A 1 165 ? 2.143 -12.076 14.402 1.00 88.75 165 LEU A O 1
ATOM 1358 N N . ALA A 1 166 ? 1.502 -10.365 13.081 1.00 86.81 166 ALA A N 1
ATOM 1359 C CA . ALA A 1 166 ? 1.550 -11.086 11.813 1.00 86.81 166 ALA A CA 1
ATOM 1360 C C . ALA A 1 166 ? 2.975 -11.217 11.232 1.00 86.81 166 ALA A C 1
ATOM 1362 O O . ALA A 1 166 ? 3.138 -11.650 10.091 1.00 86.81 166 ALA A O 1
ATOM 1363 N N . GLY A 1 167 ? 4.002 -10.822 11.994 1.00 86.81 167 GLY A N 1
ATOM 1364 C CA . GLY A 1 167 ? 5.403 -10.869 11.583 1.00 86.81 167 GLY A CA 1
ATOM 1365 C C . GLY A 1 167 ? 5.816 -9.750 10.630 1.00 86.81 167 GLY A C 1
ATOM 1366 O O . GLY A 1 167 ? 6.889 -9.825 10.059 1.00 86.81 167 GLY A O 1
ATOM 1367 N N . VAL A 1 168 ? 4.995 -8.713 10.436 1.00 88.56 168 VAL A N 1
ATOM 1368 C CA . VAL A 1 168 ? 5.300 -7.609 9.516 1.00 88.56 168 VAL A CA 1
ATOM 1369 C C . VAL A 1 168 ? 5.712 -6.362 10.288 1.00 88.56 168 VAL A C 1
ATOM 1371 O O . VAL A 1 168 ? 4.949 -5.813 11.087 1.00 88.56 168 VAL A O 1
ATOM 1374 N N . TYR A 1 169 ? 6.904 -5.854 9.989 1.00 89.38 169 TYR A N 1
ATOM 1375 C CA . TYR A 1 169 ? 7.390 -4.565 10.467 1.00 89.38 169 TYR A CA 1
ATOM 1376 C C . TYR A 1 169 ? 7.375 -3.539 9.327 1.00 89.38 169 TYR A C 1
ATOM 1378 O O . TYR A 1 169 ? 8.075 -3.704 8.335 1.00 89.38 169 TYR A O 1
ATOM 1386 N N . HIS A 1 170 ? 6.569 -2.477 9.452 1.00 90.19 170 HIS A N 1
ATOM 1387 C CA . HIS A 1 170 ? 6.286 -1.568 8.329 1.00 90.19 170 HIS A CA 1
ATOM 1388 C C . HIS A 1 170 ? 7.484 -0.704 7.880 1.00 90.19 170 HIS A C 1
ATOM 1390 O O . HIS A 1 170 ? 7.596 -0.357 6.707 1.00 90.19 170 HIS A O 1
ATOM 1396 N N . SER A 1 171 ? 8.354 -0.317 8.818 1.00 86.62 171 SER A N 1
ATOM 1397 C CA . SER A 1 171 ? 9.541 0.554 8.655 1.00 86.62 171 SER A CA 1
ATOM 1398 C C . SER A 1 171 ? 9.342 1.970 8.086 1.00 86.62 171 SER A C 1
ATOM 1400 O O . SER A 1 171 ? 10.231 2.794 8.254 1.00 86.62 171 SER A O 1
ATOM 1402 N N . ASP A 1 172 ? 8.208 2.289 7.457 1.00 89.69 172 ASP A N 1
ATOM 1403 C CA . ASP A 1 172 ? 7.918 3.626 6.898 1.00 89.69 172 ASP A CA 1
ATOM 1404 C C . ASP A 1 172 ? 6.547 4.165 7.345 1.00 89.69 172 ASP A C 1
ATOM 1406 O O . ASP A 1 172 ? 5.635 4.408 6.552 1.00 89.69 172 ASP A O 1
ATOM 1410 N N . VAL A 1 173 ? 6.348 4.268 8.662 1.00 87.94 173 VAL A N 1
ATOM 1411 C CA . VAL A 1 173 ? 5.099 4.795 9.231 1.00 87.94 173 VAL A CA 1
ATOM 1412 C C . VAL A 1 173 ? 5.153 6.320 9.256 1.00 87.94 173 VAL A C 1
ATOM 1414 O O . VAL A 1 173 ? 5.834 6.921 10.084 1.00 87.94 173 VAL A O 1
ATOM 1417 N N . LYS A 1 174 ? 4.375 6.939 8.371 1.00 90.12 174 LYS A N 1
ATOM 1418 C CA . LYS A 1 174 ? 4.218 8.391 8.227 1.00 90.12 174 LYS A CA 1
ATOM 1419 C C . LYS A 1 174 ? 2.753 8.747 7.977 1.00 90.12 174 LYS A C 1
ATOM 1421 O O . LYS A 1 174 ? 1.957 7.890 7.596 1.00 90.12 174 LYS A O 1
ATOM 1426 N N . TYR A 1 175 ? 2.382 10.009 8.187 1.00 90.38 175 TYR A N 1
ATOM 1427 C CA . TYR A 1 175 ? 0.988 10.473 8.108 1.00 90.38 175 TYR A CA 1
ATOM 1428 C C . TYR A 1 175 ? 0.298 10.149 6.772 1.00 90.38 175 TYR A C 1
ATOM 1430 O O . TYR A 1 175 ? -0.877 9.786 6.740 1.00 90.38 175 TYR A O 1
ATOM 1438 N N . ASN A 1 176 ? 1.030 10.218 5.660 1.00 92.12 176 ASN A N 1
ATOM 1439 C CA . ASN A 1 176 ? 0.527 9.871 4.329 1.00 92.12 176 ASN A CA 1
ATOM 1440 C C . ASN A 1 176 ? 0.355 8.364 4.091 1.00 92.12 176 ASN A C 1
ATOM 1442 O O . ASN A 1 176 ? -0.411 8.003 3.200 1.00 92.12 176 ASN A O 1
ATOM 1446 N N . ASN A 1 177 ? 0.980 7.515 4.909 1.00 94.75 177 ASN A N 1
ATOM 1447 C CA . ASN A 1 177 ? 0.868 6.054 4.841 1.00 94.75 177 ASN A CA 1
ATOM 1448 C C . ASN A 1 177 ? -0.234 5.498 5.754 1.00 94.75 177 ASN A C 1
ATOM 1450 O O . ASN A 1 177 ? -0.429 4.288 5.857 1.00 94.75 177 ASN A O 1
ATOM 1454 N N . VAL A 1 178 ? -0.994 6.382 6.404 1.00 95.31 178 VAL A N 1
ATOM 1455 C CA . VAL A 1 178 ? -2.186 6.034 7.173 1.00 95.31 178 VAL A CA 1
ATOM 1456 C C . VAL A 1 178 ? -3.366 6.783 6.568 1.00 95.31 178 VAL A C 1
ATOM 1458 O O . VAL A 1 178 ? -3.401 8.010 6.570 1.00 95.31 178 VAL A O 1
ATOM 1461 N N . LEU A 1 179 ? -4.342 6.060 6.026 1.00 93.62 179 LEU A N 1
ATOM 1462 C CA . LEU A 1 179 ? -5.497 6.644 5.344 1.00 93.62 179 LEU A CA 1
ATOM 1463 C C . LEU A 1 179 ? -6.783 6.422 6.129 1.00 93.62 179 LEU A C 1
ATOM 1465 O O . LEU A 1 179 ? -6.968 5.389 6.776 1.00 93.62 179 LEU A O 1
ATOM 1469 N N . LYS A 1 180 ? -7.713 7.376 6.044 1.00 92.00 180 LYS A N 1
ATOM 1470 C CA . LYS A 1 180 ? -9.049 7.231 6.626 1.00 92.00 180 LYS A CA 1
ATOM 1471 C C . LYS A 1 180 ? -9.783 6.068 5.958 1.00 92.00 180 LYS A C 1
ATOM 1473 O O . LYS A 1 180 ? -9.934 6.039 4.736 1.00 92.00 180 LYS A O 1
ATOM 1478 N N . ALA A 1 181 ? -10.281 5.135 6.761 1.00 88.56 181 ALA A N 1
ATOM 1479 C CA . ALA A 1 181 ? -11.150 4.066 6.294 1.00 88.56 181 ALA A CA 1
ATOM 1480 C C . ALA A 1 181 ? -12.442 4.659 5.727 1.00 88.56 181 ALA A C 1
ATOM 1482 O O . ALA A 1 181 ? -13.075 5.517 6.351 1.00 88.56 181 ALA A O 1
ATOM 1483 N N . ARG A 1 182 ? -12.842 4.208 4.539 1.00 80.56 182 ARG A N 1
ATOM 1484 C CA . ARG A 1 182 ? -14.075 4.665 3.906 1.00 80.56 182 ARG A CA 1
ATOM 1485 C C . ARG A 1 182 ? -15.208 3.703 4.252 1.00 80.56 182 ARG A C 1
ATOM 1487 O O . ARG A 1 182 ? -15.379 2.684 3.605 1.00 80.56 182 ARG A O 1
ATOM 1494 N N . LEU A 1 183 ? -15.986 4.057 5.271 1.00 68.25 183 LEU A N 1
ATOM 1495 C CA . LEU A 1 183 ? -17.099 3.251 5.792 1.00 68.25 183 LEU A CA 1
ATOM 1496 C C . LEU A 1 183 ? -18.428 3.569 5.075 1.00 68.25 183 LEU A C 1
ATOM 1498 O O . LEU A 1 183 ? -19.409 3.947 5.715 1.00 68.25 183 LEU A O 1
ATOM 1502 N N . VAL A 1 184 ? -18.451 3.552 3.738 1.00 52.53 184 VAL A N 1
ATOM 1503 C CA . VAL A 1 184 ? -19.631 3.988 2.967 1.00 52.53 184 VAL A CA 1
ATOM 1504 C C . VAL A 1 184 ? -20.604 2.833 2.734 1.00 52.53 184 VAL A C 1
ATOM 1506 O O . VAL A 1 184 ? -20.298 1.920 1.979 1.00 52.53 184 VAL A O 1
ATOM 1509 N N . GLY A 1 185 ? -21.811 2.952 3.301 1.00 53.75 185 GLY A N 1
ATOM 1510 C CA . GLY A 1 185 ? -22.997 2.179 2.905 1.00 53.75 185 GLY A CA 1
ATOM 1511 C C . GLY A 1 185 ? -22.849 0.657 2.998 1.00 53.75 185 GLY A C 1
ATOM 1512 O O . GLY A 1 185 ? -21.960 0.153 3.664 1.00 53.75 185 GLY A O 1
ATOM 1513 N N . THR A 1 186 ? -23.748 -0.079 2.341 1.00 43.91 186 THR A N 1
ATOM 1514 C CA . THR A 1 186 ? -23.855 -1.557 2.324 1.00 43.91 186 THR A CA 1
ATOM 1515 C C . THR A 1 186 ? -22.624 -2.306 1.794 1.00 43.91 186 THR A C 1
ATOM 1517 O O . THR A 1 186 ? -22.647 -3.535 1.723 1.00 43.91 186 THR A O 1
ATOM 1520 N N . ASP A 1 187 ? -21.562 -1.593 1.425 1.00 50.66 187 ASP A N 1
ATOM 1521 C CA . ASP A 1 187 ? -20.299 -2.178 1.005 1.00 50.66 187 ASP A CA 1
ATOM 1522 C C . ASP A 1 187 ? -19.536 -2.645 2.249 1.00 50.66 187 ASP A C 1
ATOM 1524 O O . ASP A 1 187 ? -19.541 -1.986 3.287 1.00 50.66 187 ASP A O 1
ATOM 1528 N N . ALA A 1 188 ? -18.898 -3.810 2.153 1.00 50.78 188 ALA A N 1
ATOM 1529 C CA . ALA A 1 188 ? -18.307 -4.611 3.229 1.00 50.78 188 ALA A CA 1
ATOM 1530 C C . ALA A 1 188 ? -17.107 -3.973 3.990 1.00 50.78 188 ALA A C 1
ATOM 1532 O O . ALA A 1 188 ? -16.113 -4.647 4.265 1.00 50.78 188 ALA A O 1
ATOM 1533 N N . SER A 1 189 ? -17.184 -2.682 4.320 1.00 54.25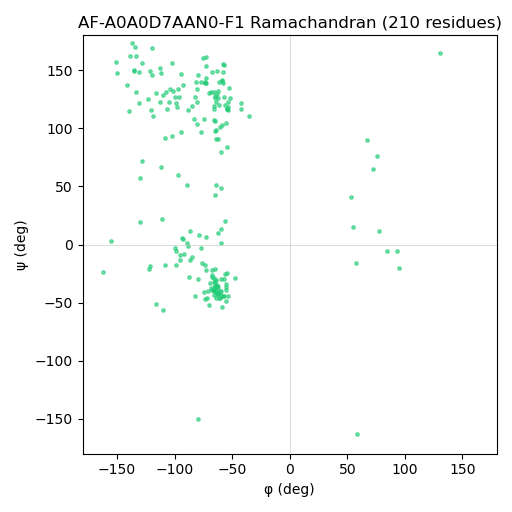 189 SER A N 1
ATOM 1534 C CA . SER A 1 189 ? -16.099 -1.797 4.766 1.00 54.25 189 SER A CA 1
ATOM 1535 C C . SER A 1 189 ? -16.029 -1.597 6.286 1.00 54.25 189 SER A C 1
ATOM 1537 O O . SER A 1 189 ? -14.984 -1.223 6.819 1.00 54.25 189 SER A O 1
ATOM 1539 N N . ALA A 1 190 ? -17.101 -1.908 7.019 1.00 65.44 190 ALA A N 1
ATOM 1540 C CA . ALA A 1 190 ? -17.128 -1.876 8.482 1.00 65.44 190 ALA A CA 1
ATOM 1541 C C . ALA A 1 190 ? -16.897 -3.274 9.074 1.00 65.44 190 ALA A C 1
ATOM 1543 O O . ALA A 1 190 ? -17.748 -3.820 9.774 1.00 65.44 190 ALA A O 1
ATOM 1544 N N . VAL A 1 191 ? -15.750 -3.882 8.765 1.00 78.38 191 VAL A N 1
ATOM 1545 C CA . VAL A 1 191 ? -15.366 -5.156 9.383 1.00 78.38 191 VAL A CA 1
ATOM 1546 C C . VAL A 1 191 ? -14.788 -4.877 10.769 1.00 78.38 191 VAL A C 1
ATOM 1548 O O . VAL A 1 191 ? -13.835 -4.111 10.924 1.00 78.38 191 VAL A O 1
ATOM 1551 N N . GLU A 1 192 ? -15.386 -5.486 11.791 1.00 86.75 192 GLU A N 1
ATOM 1552 C CA . GLU A 1 192 ? -14.870 -5.417 13.155 1.00 86.75 192 GLU A CA 1
ATOM 1553 C C . GLU A 1 192 ? -13.552 -6.190 13.255 1.00 86.75 192 GLU A C 1
ATOM 1555 O O . GLU A 1 192 ? -13.466 -7.348 12.843 1.00 86.75 192 GLU A O 1
ATOM 1560 N N . CYS A 1 193 ? -12.531 -5.573 13.850 1.00 88.19 193 CYS A N 1
ATOM 1561 C CA . CYS A 1 193 ? -11.317 -6.282 14.214 1.00 88.19 193 CYS A CA 1
ATOM 1562 C C . CYS A 1 193 ? -11.639 -7.313 15.306 1.00 88.19 193 CYS A C 1
ATOM 1564 O O . CYS A 1 193 ? -11.985 -6.923 16.427 1.00 88.19 193 CYS A O 1
ATOM 1566 N N . PRO A 1 194 ? -11.469 -8.622 15.052 1.00 87.25 194 PRO A N 1
ATOM 1567 C CA . PRO A 1 194 ? -11.782 -9.657 16.027 1.00 87.25 194 PRO A CA 1
ATOM 1568 C C . PRO A 1 194 ? -10.895 -9.594 17.276 1.00 87.25 194 PRO A C 1
ATOM 1570 O O . PRO A 1 194 ? -11.313 -10.113 18.314 1.00 87.25 194 PRO A O 1
ATOM 1573 N N . ARG A 1 195 ? -9.712 -8.963 17.201 1.00 88.25 195 ARG A N 1
ATOM 1574 C CA . ARG A 1 195 ? -8.781 -8.787 18.327 1.00 88.25 195 ARG A CA 1
ATOM 1575 C C . ARG A 1 195 ? -9.165 -7.600 19.211 1.00 88.25 195 ARG A C 1
ATOM 1577 O O . ARG A 1 195 ? -9.199 -7.736 20.429 1.00 88.25 195 ARG A O 1
ATOM 1584 N N . HIS A 1 196 ? -9.509 -6.464 18.606 1.00 90.19 196 HIS A N 1
ATOM 1585 C CA . HIS A 1 196 ? -9.817 -5.227 19.335 1.00 90.19 196 HIS A CA 1
ATOM 1586 C C . HIS A 1 196 ? -11.305 -5.006 19.611 1.00 90.19 196 HIS A C 1
ATOM 1588 O O . HIS A 1 196 ? -11.640 -4.074 20.339 1.00 90.19 196 HIS A O 1
ATOM 1594 N N . LYS A 1 197 ? -12.189 -5.830 19.029 1.00 90.31 197 LYS A N 1
ATOM 1595 C CA . LYS A 1 197 ? -13.653 -5.714 19.142 1.00 90.31 197 LYS A CA 1
ATOM 1596 C C . LYS A 1 197 ? -14.162 -4.320 18.764 1.00 90.31 197 LYS A C 1
ATOM 1598 O O . LYS A 1 197 ? -14.997 -3.731 19.444 1.00 90.31 197 LYS A O 1
ATOM 1603 N N . ARG A 1 198 ? -13.582 -3.759 17.699 1.00 88.88 198 ARG A N 1
ATOM 1604 C CA . ARG A 1 198 ? -13.950 -2.450 17.145 1.00 88.88 198 ARG A CA 1
ATOM 1605 C C . ARG A 1 198 ? -13.680 -2.378 15.652 1.00 88.88 198 ARG A C 1
ATOM 1607 O O . ARG A 1 198 ? -12.802 -3.069 15.138 1.00 88.88 198 ARG A O 1
ATOM 1614 N N . VAL A 1 199 ? -14.384 -1.478 14.979 1.00 89.50 199 VAL A N 1
ATOM 1615 C CA . VAL A 1 199 ? -14.075 -1.082 13.602 1.00 89.50 199 VAL A CA 1
ATOM 1616 C C . VAL A 1 199 ? -13.003 0.005 13.645 1.00 89.50 199 VAL A C 1
ATOM 1618 O O . VAL A 1 199 ? -13.211 1.062 14.243 1.00 89.50 199 VAL A O 1
ATOM 1621 N N . HIS A 1 200 ? -11.850 -0.260 13.034 1.00 91.06 200 HIS A N 1
ATOM 1622 C CA . HIS A 1 200 ? -10.785 0.733 12.911 1.00 91.06 200 HIS A CA 1
ATOM 1623 C C . HIS A 1 200 ? -11.164 1.798 11.885 1.00 91.06 200 HIS A C 1
ATOM 1625 O O . HIS A 1 200 ? -11.673 1.493 10.802 1.00 91.06 200 HIS A O 1
ATOM 1631 N N . ASN A 1 201 ? -10.862 3.053 12.209 1.00 90.44 201 ASN A N 1
ATOM 1632 C CA . ASN A 1 201 ? -11.177 4.199 11.354 1.00 90.44 201 ASN A CA 1
ATOM 1633 C C . ASN A 1 201 ? -10.078 4.515 10.338 1.00 90.44 201 ASN A C 1
ATOM 1635 O O . ASN A 1 201 ? -10.224 5.458 9.559 1.00 90.44 201 ASN A O 1
ATOM 1639 N N . TRP A 1 202 ? -8.985 3.759 10.370 1.00 93.44 202 TRP A N 1
ATOM 1640 C CA . TRP A 1 202 ? -7.778 4.001 9.596 1.00 93.44 202 TRP A CA 1
ATOM 1641 C C . TRP A 1 202 ? -7.295 2.715 8.938 1.00 93.44 202 TRP A C 1
ATOM 1643 O O . TRP A 1 202 ? -7.711 1.615 9.319 1.00 93.44 202 TRP A O 1
ATOM 1653 N N . ARG A 1 203 ? -6.436 2.863 7.930 1.00 93.12 203 ARG A N 1
ATOM 1654 C CA . ARG A 1 203 ? -5.801 1.772 7.188 1.00 93.12 203 ARG A CA 1
ATOM 1655 C C . ARG A 1 203 ? -4.354 2.139 6.874 1.00 93.12 203 ARG A C 1
ATOM 1657 O O . ARG A 1 203 ? -4.089 3.282 6.513 1.00 93.12 203 ARG A O 1
ATOM 1664 N N . ILE A 1 204 ? -3.445 1.188 7.046 1.00 95.44 204 ILE A N 1
ATOM 1665 C CA . ILE A 1 204 ? -2.010 1.340 6.776 1.00 95.44 204 ILE A CA 1
ATOM 1666 C C . ILE A 1 204 ? -1.724 0.879 5.342 1.00 95.44 204 ILE A C 1
ATOM 1668 O O . ILE A 1 204 ? -2.279 -0.131 4.906 1.00 95.44 204 ILE A O 1
ATOM 1672 N N . ILE A 1 205 ? -0.900 1.634 4.618 1.00 95.38 205 ILE A N 1
ATOM 1673 C CA . ILE A 1 205 ? -0.518 1.400 3.216 1.00 95.38 205 ILE A CA 1
ATOM 1674 C C . ILE A 1 205 ? 0.986 1.620 3.016 1.00 95.38 205 ILE A C 1
ATOM 1676 O O . ILE A 1 205 ? 1.618 2.198 3.892 1.00 95.38 205 ILE A O 1
ATOM 1680 N N . ASP A 1 206 ? 1.495 1.307 1.817 1.00 94.50 206 ASP A N 1
ATOM 1681 C CA . ASP A 1 206 ? 2.875 1.592 1.389 1.00 94.50 206 ASP A CA 1
ATOM 1682 C C . ASP A 1 206 ? 3.913 0.683 2.076 1.00 94.50 206 ASP A C 1
ATOM 1684 O O . ASP A 1 206 ? 4.763 1.106 2.853 1.00 94.50 206 ASP A O 1
ATOM 1688 N N . PHE A 1 207 ? 3.812 -0.615 1.774 1.00 93.31 207 PHE A N 1
ATOM 1689 C CA . PHE A 1 207 ? 4.627 -1.684 2.366 1.00 93.31 207 PHE A CA 1
ATOM 1690 C C . PHE A 1 207 ? 5.975 -1.929 1.661 1.00 93.31 207 PHE A C 1
ATOM 1692 O O . PHE A 1 207 ? 6.631 -2.937 1.917 1.00 93.31 207 PHE A O 1
ATOM 1699 N N . ASP A 1 208 ? 6.422 -1.059 0.757 1.00 90.31 208 ASP A N 1
ATOM 1700 C CA . ASP A 1 208 ? 7.661 -1.280 -0.006 1.00 90.31 208 ASP A CA 1
ATOM 1701 C C . ASP A 1 208 ? 8.916 -1.308 0.893 1.00 90.31 208 ASP A C 1
ATOM 1703 O O . ASP A 1 208 ? 9.861 -2.054 0.630 1.00 90.31 208 ASP A O 1
ATOM 1707 N N . ARG A 1 209 ? 8.893 -0.566 2.007 1.00 88.25 209 ARG A N 1
ATOM 1708 C CA . ARG A 1 209 ? 9.933 -0.560 3.052 1.00 88.25 209 ARG A CA 1
ATOM 1709 C C . ARG A 1 209 ? 9.733 -1.595 4.159 1.00 88.25 209 ARG A C 1
ATOM 1711 O O . ARG A 1 209 ? 10.535 -1.652 5.093 1.00 88.25 209 ARG A O 1
ATOM 1718 N N . SER A 1 210 ? 8.683 -2.406 4.087 1.00 88.75 210 SER A N 1
ATOM 1719 C CA . SER A 1 210 ? 8.381 -3.365 5.145 1.00 88.75 210 SER A CA 1
ATOM 1720 C C . SER A 1 210 ? 9.361 -4.544 5.166 1.00 88.75 210 SER A C 1
ATOM 1722 O O . SER A 1 210 ? 9.952 -4.932 4.151 1.00 88.75 210 SER A O 1
ATOM 1724 N N . MET A 1 211 ? 9.513 -5.130 6.350 1.00 84.81 211 MET A N 1
ATOM 1725 C CA . MET A 1 211 ? 10.303 -6.331 6.615 1.00 84.81 211 MET A CA 1
ATOM 1726 C C . MET A 1 211 ? 9.407 -7.417 7.216 1.00 84.81 211 MET A C 1
ATOM 1728 O O . MET A 1 211 ? 8.419 -7.106 7.891 1.00 84.81 211 MET A O 1
ATOM 1732 N N . ARG A 1 212 ? 9.754 -8.671 6.940 1.00 76.81 212 ARG A N 1
ATOM 1733 C CA . ARG A 1 212 ? 9.160 -9.872 7.522 1.00 76.81 212 ARG A CA 1
ATOM 1734 C C . ARG A 1 212 ? 10.284 -10.767 8.018 1.00 76.81 212 ARG A C 1
ATOM 1736 O O . ARG A 1 212 ? 11.347 -10.712 7.361 1.00 76.81 212 ARG A O 1
#

Organism: NCBI:txid1128425

Foldseek 3Di:
DDDPPQDAPAKDKDKDDLQALLLVVLQQLVLVLPPDLPDLDLFAAWNWPHKDKDWDDLVVNVVDDPPDPPPPPPPPPPPPDPDDDDDPPDDHDEPPNDDDPPPPDDDPPPGAPPDPSNPDGRDSNTRMIMIIMTRDFAAFADPVCVVPPPPLVVLNVVSQVVCVVSVKHQQDDDRRQKTFQDPDDPHPNQDQDPVVRGGRRIYGGSRSHMDD

pLDDT: mean 76.73, std 18.96, range [30.56, 96.0]